Protein AF-A0A9X6FEQ8-F1 (afdb_monomer_lite)

Organism: NCBI:txid475791

pLDDT: mean 82.15, std 8.14, range [51.62, 94.5]

Secondary structure (DSSP, 8-state):
--EEEEEEEE-SS-TTSEEEEEEEE-GGGSPPPPTT-SSSS---PPP-TTHHHHHHHHHHHHHTT-GGGGGGHHHHHHHHTTS-HHHHHHHHHHHHHHHHTT--S-TTHHHHHHHHHHHHHHHHHHHHHHHTT-HHHHTTTS-TT-HHHHHHHHHHHHHHHTTS-HHHHHHHHHHHHHHHHHHHEEEPPHHHHTTSPP-STTHHHHHHHHHHTTB-HHHHHHHHHHHHHHHHHTT--SSSPPHHHHHHHHHHHHTSPB---EEE---TT--HHHHHHHHHHHHHTT----SHHHHHHHHHT-

Foldseek 3Di:
DQWDFDDFDADPVGNVDGDDTDIDGDPVPDDDDDPPDPDSDDDPDPDDPPVVVLVLLQVLCVVLVNNVCNVVSVLVCVQCVPPDSVLSNQLSVVQSVCCVVVVHHDPCVNVSSVVSSLVSLLVLLLVLCVVLPNNVVQQLLPDPVCVVVSVVSSVVLSNVCSPPDPVVSNVLSNVLSVQLLVPQWDFDDLVLLVPDDDQAPCSNVVSVVLVVLQADSSQLVVLVVVLVVVCVVVVPDDRHDDPVSVVVSVVVSNVGDRDRGTDGDDPSNDRPSQLSVLVVVCVVVVHDDDHSVVSVVSSVVD

Structure (mmCIF, N/CA/C/O backbone):
data_AF-A0A9X6FEQ8-F1
#
_entry.id   AF-A0A9X6FEQ8-F1
#
loop_
_atom_site.group_PDB
_atom_site.id
_atom_site.type_symbol
_atom_site.label_atom_id
_atom_site.label_alt_id
_atom_site.label_comp_id
_atom_site.label_asym_id
_atom_site.label_entity_id
_atom_site.label_seq_id
_atom_site.pdbx_PDB_ins_code
_atom_site.Cartn_x
_atom_site.Cartn_y
_atom_site.Cartn_z
_atom_site.occupancy
_atom_site.B_iso_or_equiv
_atom_site.auth_seq_id
_atom_site.auth_comp_id
_atom_site.auth_asym_id
_atom_site.auth_atom_id
_atom_site.pdbx_PDB_model_num
ATOM 1 N N . PRO A 1 1 ? -60.262 9.878 38.498 1.00 72.94 1 PRO A N 1
ATOM 2 C CA . PRO A 1 1 ? -60.044 10.671 37.260 1.00 72.94 1 PRO A CA 1
ATOM 3 C C . PRO A 1 1 ? -58.543 10.932 37.102 1.00 72.94 1 PRO A C 1
ATOM 5 O O . PRO A 1 1 ? -57.898 11.197 38.110 1.00 72.94 1 PRO A O 1
ATOM 8 N N . LEU A 1 2 ? -57.987 10.819 35.890 1.00 75.56 2 LEU A N 1
ATOM 9 C CA . LEU A 1 2 ? -56.532 10.914 35.669 1.00 75.56 2 LEU A CA 1
ATOM 10 C C . LEU A 1 2 ? -55.951 12.270 36.101 1.00 75.56 2 LEU A C 1
ATOM 12 O O . LEU A 1 2 ? -54.832 12.339 36.603 1.00 75.56 2 LEU A O 1
ATOM 16 N N . PHE A 1 3 ? -56.734 13.338 35.945 1.00 81.62 3 PHE A N 1
ATOM 17 C CA . PHE A 1 3 ? -56.326 14.697 36.271 1.00 81.62 3 PHE A CA 1
ATOM 18 C C . PHE A 1 3 ? -57.086 15.251 37.477 1.00 81.62 3 PHE A C 1
ATOM 20 O O . PHE A 1 3 ? -58.303 15.094 37.591 1.00 81.62 3 PHE A O 1
ATOM 27 N N . LYS A 1 4 ? -56.357 15.950 38.347 1.00 83.12 4 LYS A N 1
ATOM 28 C CA . LYS A 1 4 ? -56.870 16.785 39.431 1.00 83.12 4 LYS A CA 1
ATOM 29 C C . LYS A 1 4 ? -56.762 18.248 39.011 1.00 83.12 4 LYS A C 1
ATOM 31 O O . LYS A 1 4 ? -55.723 18.689 38.523 1.00 83.12 4 LYS A O 1
ATOM 36 N N . ILE A 1 5 ? -57.837 19.010 39.196 1.00 83.12 5 ILE A N 1
ATOM 37 C CA . ILE A 1 5 ? -57.823 20.452 38.939 1.00 83.12 5 ILE A CA 1
ATOM 38 C C . ILE A 1 5 ? -57.047 21.135 40.065 1.00 83.12 5 ILE A C 1
ATOM 40 O O . ILE A 1 5 ? -57.467 21.100 41.218 1.00 83.12 5 ILE A O 1
ATOM 44 N N . CYS A 1 6 ? -55.918 21.757 39.727 1.00 78.75 6 CYS A N 1
ATOM 45 C CA . CYS A 1 6 ? -55.070 22.462 40.686 1.00 78.75 6 CYS A CA 1
ATOM 46 C C . CYS A 1 6 ? -55.474 23.923 40.833 1.00 78.75 6 CYS A C 1
ATOM 48 O O . CYS A 1 6 ? -55.518 24.454 41.938 1.00 78.75 6 CYS A O 1
ATOM 50 N N . LYS A 1 7 ? -55.734 24.599 39.710 1.00 85.81 7 LYS A N 1
ATOM 51 C CA . LYS A 1 7 ? -56.043 26.030 39.707 1.00 85.81 7 LYS A CA 1
ATOM 52 C C . LYS A 1 7 ? -56.833 26.405 38.468 1.00 85.81 7 LYS A C 1
ATOM 54 O O . LYS A 1 7 ? -56.495 25.998 37.361 1.00 85.81 7 LYS A O 1
ATOM 59 N N . MET A 1 8 ? -57.838 27.252 38.647 1.00 82.44 8 MET A N 1
ATOM 60 C CA . MET A 1 8 ? -58.510 27.938 37.547 1.00 82.44 8 MET A CA 1
ATOM 61 C C . MET A 1 8 ? -58.117 29.409 37.577 1.00 82.44 8 MET A C 1
ATOM 63 O O . MET A 1 8 ? -58.268 30.080 38.597 1.00 82.44 8 MET A O 1
ATOM 67 N N . GLN A 1 9 ? -57.593 29.916 36.465 1.00 83.56 9 GLN A N 1
ATOM 68 C CA . GLN A 1 9 ? -57.158 31.301 36.327 1.00 83.56 9 GLN A CA 1
ATOM 69 C C . GLN A 1 9 ? -58.089 32.054 35.373 1.00 83.56 9 GLN A C 1
ATOM 71 O O . GLN A 1 9 ? -58.424 31.583 34.281 1.00 83.56 9 GLN A O 1
ATOM 76 N N . LYS A 1 10 ? -58.543 33.229 35.820 1.00 79.81 10 LYS A N 1
ATOM 77 C CA . LYS A 1 10 ? -59.346 34.150 35.011 1.00 79.81 10 LYS A CA 1
ATOM 78 C C . LYS A 1 10 ? -58.470 34.866 33.993 1.00 79.81 10 LYS A C 1
ATOM 80 O O . LYS A 1 10 ? -57.311 35.169 34.274 1.00 79.81 10 LYS A O 1
ATOM 85 N N . GLY A 1 11 ? -59.026 35.102 32.811 1.00 71.69 11 GLY A N 1
ATOM 86 C CA . GLY A 1 11 ? -58.283 35.689 31.702 1.00 71.69 11 GLY A CA 1
ATOM 87 C C . GLY A 1 11 ? -57.939 37.147 31.960 1.00 71.69 11 GLY A C 1
ATOM 88 O O . GLY A 1 11 ? -58.767 37.902 32.464 1.00 71.69 11 GLY A O 1
ATOM 89 N N . VAL A 1 12 ? -56.738 37.558 31.550 1.00 69.44 12 VAL A N 1
ATOM 90 C CA . VAL A 1 12 ? -56.225 38.925 31.757 1.00 69.44 12 VAL A CA 1
ATOM 91 C C . VAL A 1 12 ? -57.124 39.983 31.092 1.00 69.44 12 VAL A C 1
ATOM 93 O O . VAL A 1 12 ? -57.282 41.073 31.626 1.00 69.44 12 VAL A O 1
ATOM 96 N N . LYS A 1 13 ? -57.780 39.649 29.967 1.00 69.56 13 LYS A N 1
ATOM 97 C CA . LYS A 1 13 ? -58.714 40.543 29.246 1.00 69.56 13 LYS A CA 1
ATOM 98 C C . LYS A 1 13 ? -60.186 40.407 29.665 1.00 69.56 13 LYS A C 1
ATOM 100 O O . LYS A 1 13 ? -60.955 41.346 29.500 1.00 69.56 13 LYS A O 1
ATOM 105 N N . HIS A 1 14 ? -60.594 39.259 30.209 1.00 63.47 14 HIS A N 1
ATOM 106 C CA . HIS A 1 14 ? -61.982 38.988 30.598 1.00 63.47 14 HIS A CA 1
ATOM 107 C C . HIS A 1 14 ? -62.043 38.495 32.045 1.00 63.47 14 HIS A C 1
ATOM 109 O O . HIS A 1 14 ? -62.169 37.303 32.321 1.00 63.47 14 HIS A O 1
ATOM 115 N N . THR A 1 15 ? -62.023 39.446 32.978 1.00 67.12 15 THR A N 1
ATOM 116 C CA . THR A 1 15 ? -61.968 39.216 34.434 1.00 67.12 15 THR A CA 1
ATOM 117 C C . THR A 1 15 ? -63.189 38.500 35.021 1.00 67.12 15 THR A C 1
ATOM 119 O O . THR A 1 15 ? -63.178 38.123 36.192 1.00 67.12 15 THR A O 1
ATOM 122 N N . LYS A 1 16 ? -64.249 38.273 34.232 1.00 73.62 16 LYS A N 1
ATOM 123 C CA . LYS A 1 16 ? -65.444 37.526 34.654 1.00 73.62 16 LYS A CA 1
ATOM 124 C C . LYS A 1 16 ? -65.423 36.041 34.265 1.00 73.62 16 LYS A C 1
ATOM 126 O O . LYS A 1 16 ? -66.221 35.291 34.814 1.00 73.62 16 LYS A O 1
ATOM 131 N N . ARG A 1 17 ? -64.526 35.590 33.374 1.00 74.12 17 ARG A N 1
ATOM 132 C CA . ARG A 1 17 ? -64.476 34.190 32.902 1.00 74.12 17 ARG A CA 1
ATOM 133 C C . ARG A 1 17 ? -63.122 33.536 33.186 1.00 74.12 17 ARG A C 1
ATOM 135 O O . ARG A 1 17 ? -62.071 34.148 33.008 1.00 74.12 17 ARG A O 1
ATOM 142 N N . TYR A 1 18 ? -63.160 32.279 33.623 1.00 78.50 18 TYR A N 1
ATOM 143 C CA . TYR A 1 18 ? -61.973 31.429 33.709 1.00 78.50 18 TYR A CA 1
ATOM 144 C C . TYR A 1 18 ? -61.563 31.006 32.304 1.00 78.50 18 TYR A C 1
ATOM 146 O O . TYR A 1 18 ? -62.388 30.499 31.551 1.00 78.50 18 TYR A O 1
ATOM 154 N N . THR A 1 19 ? -60.307 31.248 31.947 1.00 80.62 19 THR A N 1
ATOM 155 C CA . THR A 1 19 ? -59.780 30.958 30.605 1.00 80.62 19 THR A CA 1
ATOM 156 C C . THR A 1 19 ? -58.656 29.936 30.629 1.00 80.62 19 THR A C 1
ATOM 158 O O . THR A 1 19 ? -58.364 29.345 29.598 1.00 80.62 19 THR A O 1
ATOM 161 N N . THR A 1 20 ? -58.024 29.720 31.786 1.00 78.31 20 THR A N 1
ATOM 162 C CA . THR A 1 20 ? -56.880 28.812 31.915 1.00 78.31 20 THR A CA 1
ATOM 163 C C . THR A 1 20 ? -57.118 27.843 33.067 1.00 78.31 20 THR A C 1
ATOM 165 O O . THR A 1 20 ? -57.415 28.260 34.188 1.00 78.31 20 THR A O 1
ATOM 168 N N . LEU A 1 21 ? -56.995 26.548 32.786 1.00 85.69 21 LEU A N 1
ATOM 169 C CA . LEU A 1 21 ? -57.146 25.457 33.745 1.00 85.69 21 LEU A CA 1
ATOM 170 C C . LEU A 1 21 ? -55.788 24.777 33.921 1.00 85.69 21 LEU A C 1
ATOM 172 O O . LEU A 1 21 ? -55.236 24.250 32.960 1.00 85.69 21 LEU A O 1
ATOM 176 N N . TYR A 1 22 ? -55.263 24.776 35.141 1.00 82.06 22 TYR A N 1
ATOM 177 C CA . TYR A 1 22 ? -54.072 24.012 35.496 1.00 82.06 22 TYR A CA 1
ATOM 178 C C . TYR A 1 22 ? -54.506 22.679 36.090 1.00 82.06 22 TYR A C 1
ATOM 180 O O . TYR A 1 22 ? -55.195 22.637 37.114 1.00 82.06 22 TYR A O 1
ATOM 188 N N . LEU A 1 23 ? -54.091 21.601 35.436 1.00 87.06 23 LEU A N 1
ATOM 189 C CA . LEU A 1 23 ? -54.344 20.224 35.834 1.00 87.06 23 LEU A CA 1
ATOM 190 C C . LEU A 1 23 ? -53.033 19.588 36.303 1.00 87.06 23 LEU A C 1
ATOM 192 O O . LEU A 1 23 ? -52.000 19.786 35.666 1.00 87.06 23 LEU A O 1
ATOM 196 N N . SER A 1 24 ? -53.070 18.800 37.376 1.00 82.06 24 SER A N 1
ATOM 197 C CA . SER A 1 24 ? -52.011 17.836 37.699 1.00 82.06 24 SER A CA 1
ATOM 198 C C . SER A 1 24 ? -52.517 16.419 37.493 1.00 82.06 24 SER A C 1
ATOM 200 O O . SER A 1 24 ? -53.721 16.171 37.509 1.00 82.06 24 SER A O 1
ATOM 202 N N . ILE A 1 25 ? -51.602 15.469 37.343 1.00 82.75 25 ILE A N 1
ATOM 203 C CA . ILE A 1 25 ? -51.937 14.047 37.436 1.00 82.75 25 ILE A CA 1
ATOM 204 C C . ILE A 1 25 ? -52.349 13.754 38.889 1.00 82.75 25 ILE A C 1
ATOM 206 O O . ILE A 1 25 ? -51.795 14.342 39.824 1.00 82.75 25 ILE A O 1
ATOM 210 N N . HIS A 1 26 ? -53.380 12.931 39.081 1.00 80.69 26 HIS A N 1
ATOM 211 C CA . HIS A 1 26 ? -53.838 12.539 40.415 1.00 80.69 26 HIS A CA 1
ATOM 212 C C . HIS A 1 26 ? -52.739 11.745 41.141 1.00 80.69 26 HIS A C 1
ATOM 214 O O . HIS A 1 26 ? -52.035 10.960 40.508 1.00 80.69 26 HIS A O 1
ATOM 220 N N . SER A 1 27 ? -52.590 11.952 42.454 1.00 73.75 27 SER A N 1
ATOM 221 C CA . SER A 1 27 ? -51.518 11.356 43.272 1.00 73.75 27 SER A CA 1
ATOM 222 C C . SER A 1 27 ? -51.445 9.839 43.146 1.00 73.75 27 SER A C 1
ATOM 224 O O . SER A 1 27 ? -50.359 9.283 43.094 1.00 73.75 27 SER A O 1
ATOM 226 N N . ASP A 1 28 ? -52.600 9.195 43.009 1.00 75.25 28 ASP A N 1
ATOM 227 C CA . ASP A 1 28 ? -52.732 7.741 42.894 1.00 75.25 28 ASP A CA 1
ATOM 228 C C . ASP A 1 28 ? -52.103 7.169 41.609 1.00 75.25 28 ASP A C 1
ATOM 230 O O . ASP A 1 28 ? -51.867 5.970 41.528 1.00 75.25 28 ASP A O 1
ATOM 234 N N . PHE A 1 29 ? -51.821 8.009 40.604 1.00 72.12 29 PHE A N 1
ATOM 235 C CA . PHE A 1 29 ? -51.109 7.617 39.379 1.00 72.12 29 PHE A CA 1
ATOM 236 C C . PHE A 1 29 ? -49.646 8.079 39.361 1.00 72.12 29 PHE A C 1
ATOM 238 O O . PHE A 1 29 ? -48.955 7.887 38.359 1.00 72.12 29 PHE A O 1
ATOM 245 N N . LEU A 1 30 ? -49.163 8.726 40.425 1.00 70.69 30 LEU A N 1
ATOM 246 C CA . LEU A 1 30 ? -47.750 9.059 40.555 1.00 70.69 30 LEU A CA 1
ATOM 247 C C . LEU A 1 30 ? -47.017 7.830 41.094 1.00 70.69 30 LEU A C 1
ATOM 249 O O . LEU A 1 30 ? -47.284 7.381 42.205 1.00 70.69 30 LEU A O 1
ATOM 253 N N . CYS A 1 31 ? -46.085 7.288 40.311 1.00 68.44 31 CYS A N 1
ATOM 254 C CA . CYS A 1 31 ? -45.207 6.219 40.776 1.00 68.44 31 CYS A CA 1
ATOM 255 C C . CYS A 1 31 ? -44.380 6.729 41.965 1.00 68.44 31 CYS A C 1
ATOM 257 O O . CYS A 1 31 ? -43.651 7.716 41.841 1.00 68.44 31 CYS A O 1
ATOM 259 N N . THR A 1 32 ? -44.499 6.077 43.117 1.00 65.06 32 THR A N 1
ATOM 260 C CA . THR A 1 32 ? -43.633 6.325 44.273 1.00 65.06 32 THR A CA 1
ATOM 261 C C . THR A 1 32 ? -42.228 5.821 43.963 1.00 65.06 32 THR A C 1
ATOM 263 O O . THR A 1 32 ? -42.086 4.716 43.448 1.00 65.06 32 THR A O 1
ATOM 266 N N . LYS A 1 33 ? -41.194 6.615 44.269 1.00 61.28 33 LYS A N 1
ATOM 267 C CA . LYS A 1 33 ? -39.803 6.147 44.178 1.00 61.28 33 LYS A CA 1
ATOM 268 C C . LYS A 1 33 ? -39.590 5.010 45.173 1.00 61.28 33 LYS A C 1
ATOM 270 O O . LYS A 1 33 ? -39.963 5.162 46.337 1.00 61.28 33 LYS A O 1
ATOM 275 N N . GLU A 1 34 ? -38.976 3.917 44.740 1.00 62.38 34 GLU A N 1
ATOM 276 C CA . GLU A 1 34 ? -38.475 2.913 45.672 1.00 62.38 34 GLU A CA 1
ATOM 277 C C . GLU A 1 34 ? -37.296 3.507 46.464 1.00 62.38 34 GLU A C 1
ATOM 279 O O . GLU A 1 34 ? -36.503 4.303 45.948 1.00 62.38 34 GLU A O 1
ATOM 284 N N . SER A 1 35 ? -37.226 3.203 47.762 1.00 56.22 35 SER A N 1
ATOM 285 C CA . SER A 1 35 ? -36.228 3.774 48.672 1.00 56.22 35 SER A CA 1
ATOM 286 C C . SER A 1 35 ? -34.809 3.432 48.210 1.00 56.22 35 SER A C 1
ATOM 288 O O . SER A 1 35 ? -34.357 2.306 48.386 1.00 56.22 35 SER A O 1
ATOM 290 N N . GLY A 1 36 ? -34.102 4.418 47.649 1.00 66.12 36 GLY A N 1
ATOM 291 C CA . GLY A 1 36 ? -32.730 4.277 47.146 1.00 66.12 36 GLY A CA 1
ATOM 292 C C . GLY A 1 36 ? -32.540 4.679 45.681 1.00 66.12 36 GLY A C 1
ATOM 293 O O . GLY A 1 36 ? -31.402 4.862 45.259 1.00 66.12 36 GLY A O 1
ATOM 294 N N . GLU A 1 37 ? -33.617 4.880 44.915 1.00 59.56 37 GLU A N 1
ATOM 295 C CA . GLU A 1 37 ? -33.519 5.254 43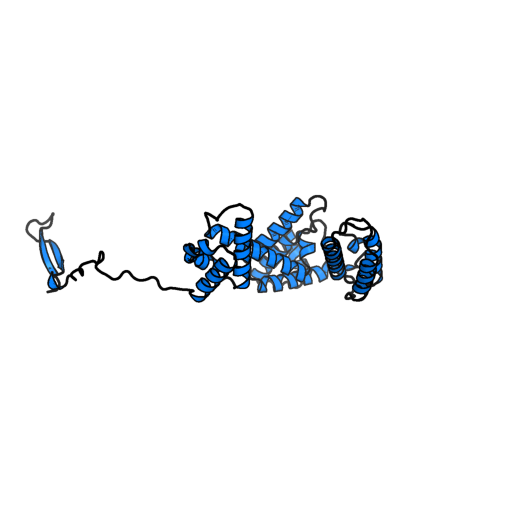.499 1.00 59.56 37 GLU A CA 1
ATOM 296 C C . GLU A 1 37 ? -33.543 6.777 43.279 1.00 59.56 37 GLU A C 1
ATOM 298 O O . GLU A 1 37 ? -34.484 7.490 43.647 1.00 59.56 37 GLU A O 1
ATOM 303 N N . GLU A 1 38 ? -32.507 7.310 42.622 1.00 64.06 38 GLU A N 1
ATOM 304 C CA . GLU A 1 38 ? -32.434 8.735 42.272 1.00 64.06 38 GLU A CA 1
ATOM 305 C C . GLU A 1 38 ? -33.454 9.124 41.181 1.00 64.06 38 GLU A C 1
ATOM 307 O O . GLU A 1 38 ? -33.974 10.249 41.185 1.00 64.06 38 GLU A O 1
ATOM 312 N N . GLN A 1 39 ? -33.810 8.198 40.280 1.00 61.88 39 GLN A N 1
ATOM 313 C CA . GLN A 1 39 ? -34.649 8.440 39.098 1.00 61.88 39 GLN A CA 1
ATOM 314 C C . GLN A 1 39 ? -35.937 7.601 39.128 1.00 61.88 39 GLN A C 1
ATOM 316 O O . GLN A 1 39 ? -35.933 6.471 39.578 1.00 61.88 39 GLN A O 1
ATOM 321 N N . TYR A 1 40 ? -37.047 8.154 38.619 1.00 64.06 40 TYR A N 1
ATOM 322 C CA . TYR A 1 40 ? -38.367 7.487 38.570 1.00 64.06 40 TYR A CA 1
ATOM 323 C C . TYR A 1 40 ? -38.493 6.394 37.494 1.00 64.06 40 TYR A C 1
ATOM 325 O O . TYR A 1 40 ? -39.560 5.804 37.334 1.00 64.06 40 TYR A O 1
ATOM 333 N N . ARG A 1 41 ? -37.473 6.221 36.653 1.00 63.38 41 ARG A N 1
ATOM 334 C CA . ARG A 1 41 ? -37.478 5.281 35.533 1.00 63.38 41 ARG A CA 1
ATOM 335 C C . ARG A 1 41 ? -36.121 4.623 35.442 1.00 63.38 41 ARG A C 1
ATOM 337 O O . ARG A 1 41 ? -35.114 5.311 35.613 1.00 63.38 41 ARG A O 1
ATOM 344 N N . ASP A 1 42 ? -36.126 3.366 35.025 1.00 65.31 42 ASP A N 1
ATOM 345 C CA . ASP A 1 42 ? -34.915 2.686 34.598 1.00 65.31 42 ASP A CA 1
ATOM 346 C C . ASP A 1 42 ? -34.242 3.492 33.478 1.00 65.31 42 ASP A C 1
ATOM 348 O O . ASP A 1 42 ? -34.860 3.741 32.429 1.00 65.31 42 ASP A O 1
ATOM 352 N N . PRO A 1 43 ? -32.986 3.936 33.658 1.00 68.62 43 PRO A N 1
ATOM 353 C CA . PRO A 1 43 ? -32.243 4.541 32.571 1.00 68.62 43 PRO A CA 1
ATOM 354 C C . PRO A 1 43 ? -32.095 3.509 31.451 1.00 68.62 43 PRO A C 1
ATOM 356 O O . PRO A 1 43 ? -31.676 2.373 31.677 1.00 68.62 43 PRO A O 1
ATOM 359 N N . PHE A 1 44 ? -32.424 3.900 30.218 1.00 64.38 44 PHE A N 1
ATOM 360 C CA . PHE A 1 44 ? -32.232 3.031 29.060 1.00 64.38 44 PHE A CA 1
ATOM 361 C C . PHE A 1 44 ? -30.767 2.597 28.974 1.00 64.38 44 PHE A C 1
ATOM 363 O O . PHE A 1 44 ? -29.885 3.406 28.679 1.00 64.38 44 PHE A O 1
ATOM 370 N N . THR A 1 45 ? -30.502 1.308 29.182 1.00 66.69 45 THR A N 1
ATOM 371 C CA . THR A 1 45 ? -29.160 0.763 28.990 1.00 66.69 45 THR A CA 1
ATOM 372 C C . THR A 1 45 ? -28.816 0.819 27.498 1.00 66.69 45 THR A C 1
ATOM 374 O O . THR A 1 45 ? -29.554 0.245 26.686 1.00 66.69 45 THR A O 1
ATOM 377 N N . PRO A 1 46 ? -27.723 1.486 27.086 1.00 63.78 46 PRO A N 1
ATOM 378 C CA . PRO A 1 46 ? -27.335 1.528 25.685 1.00 63.78 46 PRO A CA 1
ATOM 379 C C . PRO A 1 46 ? -27.044 0.109 25.182 1.00 63.78 46 PRO A C 1
ATOM 381 O O . PRO A 1 46 ? -26.311 -0.659 25.805 1.00 63.78 46 PRO A O 1
ATOM 384 N N . ARG A 1 47 ? -27.618 -0.256 24.031 1.00 71.25 47 ARG A N 1
ATOM 385 C CA . ARG A 1 47 ? -27.427 -1.587 23.441 1.00 71.25 47 ARG A CA 1
ATOM 386 C C . ARG A 1 47 ? -25.952 -1.798 23.093 1.00 71.25 47 ARG A C 1
ATOM 388 O O . ARG A 1 47 ? -25.388 -1.045 22.301 1.00 71.25 47 ARG A O 1
ATOM 395 N N . ALA A 1 48 ? -25.352 -2.868 23.614 1.00 72.94 48 ALA A N 1
ATOM 396 C CA . ALA A 1 48 ? -23.975 -3.252 23.310 1.00 72.94 48 ALA A CA 1
ATOM 397 C C . ALA A 1 48 ? -23.825 -3.724 21.847 1.00 72.94 48 ALA A C 1
ATOM 399 O O . ALA A 1 48 ? -23.885 -4.912 21.525 1.00 72.94 48 ALA A O 1
ATOM 400 N N . THR A 1 49 ? -23.652 -2.783 20.921 1.00 77.94 49 THR A N 1
ATOM 401 C CA . THR A 1 49 ? -23.339 -3.066 19.512 1.00 77.94 49 THR A CA 1
ATOM 402 C C . THR A 1 49 ? -21.859 -3.412 19.309 1.00 77.94 49 THR A C 1
ATOM 404 O O . THR A 1 49 ? -20.988 -2.849 19.960 1.00 77.94 49 THR A O 1
ATOM 407 N N . TYR A 1 50 ? -21.564 -4.309 18.356 1.00 85.00 50 TYR A N 1
ATOM 408 C CA . TYR A 1 50 ? -20.204 -4.738 17.968 1.00 85.00 50 TYR A CA 1
ATOM 409 C C . TYR A 1 50 ? -19.390 -5.512 19.028 1.00 85.00 50 TYR A C 1
ATOM 411 O O . TYR A 1 50 ? -18.163 -5.543 18.948 1.00 85.00 50 TYR A O 1
ATOM 419 N N . ALA A 1 51 ? -20.041 -6.229 19.952 1.00 87.75 51 ALA A N 1
ATOM 420 C CA . ALA A 1 51 ? -19.380 -6.970 21.038 1.00 87.75 51 ALA A CA 1
ATOM 421 C C . ALA A 1 51 ? -18.228 -7.897 20.587 1.00 87.75 51 ALA A C 1
ATOM 423 O O . ALA A 1 51 ? -17.169 -7.912 21.207 1.00 87.75 51 ALA A O 1
ATOM 424 N N . ARG A 1 52 ? -18.384 -8.631 19.473 1.00 89.88 52 ARG A N 1
ATOM 425 C CA . ARG A 1 52 ? -17.309 -9.503 18.946 1.00 89.88 52 ARG A CA 1
ATOM 426 C C . ARG A 1 52 ? -16.067 -8.712 18.532 1.00 89.88 52 ARG A C 1
ATOM 428 O O . ARG A 1 52 ? -14.951 -9.153 18.773 1.00 89.88 52 ARG A O 1
ATOM 435 N N . LYS A 1 53 ? -16.264 -7.544 17.911 1.00 90.94 53 LYS A N 1
ATOM 436 C CA . LYS A 1 53 ? -15.160 -6.662 17.518 1.00 90.94 53 LYS A CA 1
ATOM 437 C C . LYS A 1 53 ? -14.508 -6.005 18.725 1.00 90.94 53 LYS A C 1
ATOM 439 O O . LYS A 1 53 ? -13.292 -5.895 18.730 1.00 90.94 53 LYS A O 1
ATOM 444 N N . ALA A 1 54 ? -15.293 -5.602 19.721 1.00 91.69 54 ALA A N 1
ATOM 445 C CA . ALA A 1 54 ? -14.763 -5.036 20.958 1.00 91.69 54 ALA A CA 1
ATOM 446 C C . ALA A 1 54 ? -13.853 -6.046 21.666 1.00 91.69 54 ALA A C 1
ATOM 448 O O . ALA A 1 54 ? -12.694 -5.732 21.897 1.00 91.69 54 ALA A O 1
ATOM 449 N N . LYS A 1 55 ? -14.320 -7.291 21.848 1.00 93.44 55 LYS A N 1
ATOM 450 C CA . LYS A 1 55 ? -13.508 -8.381 22.413 1.00 93.44 55 LYS A CA 1
ATOM 451 C C . LYS A 1 55 ? -12.219 -8.632 21.628 1.00 93.44 55 LYS A C 1
ATOM 453 O O . LYS A 1 55 ? -11.169 -8.829 22.219 1.00 93.44 55 LYS A O 1
ATOM 458 N N . PHE A 1 56 ? -12.290 -8.607 20.296 1.00 94.06 56 PHE A N 1
ATOM 459 C CA . PHE A 1 56 ? -11.107 -8.776 19.449 1.00 94.06 56 PHE A CA 1
ATOM 460 C C . PHE A 1 56 ? -10.102 -7.620 19.579 1.00 94.06 56 PHE A C 1
ATOM 462 O O . PHE A 1 56 ? -8.897 -7.841 19.571 1.00 94.06 56 PHE A O 1
ATOM 469 N N . ILE A 1 57 ? -10.580 -6.377 19.665 1.00 93.25 57 ILE A N 1
ATOM 470 C CA . ILE A 1 57 ? -9.709 -5.211 19.869 1.00 93.25 57 ILE A CA 1
ATOM 471 C C . ILE A 1 57 ? -9.095 -5.261 21.268 1.00 93.25 57 ILE A C 1
ATOM 473 O O . ILE A 1 57 ? -7.904 -5.021 21.413 1.00 93.25 57 ILE A O 1
ATOM 477 N N . GLU A 1 58 ? -9.890 -5.605 22.277 1.00 94.12 58 GLU A N 1
ATOM 478 C CA . GLU A 1 58 ? -9.456 -5.744 23.664 1.00 94.12 58 GLU A CA 1
ATOM 479 C C . GLU A 1 58 ? -8.362 -6.803 23.815 1.00 94.12 58 GLU A C 1
ATOM 481 O O . GLU A 1 58 ? -7.309 -6.502 24.373 1.00 94.12 58 GLU A O 1
ATOM 486 N N . SER A 1 59 ? -8.555 -7.994 23.234 1.00 94.50 59 SER A N 1
ATOM 487 C CA . SER A 1 59 ? -7.544 -9.054 23.270 1.00 94.50 59 SER A CA 1
ATOM 488 C C . SER A 1 59 ? -6.240 -8.606 22.611 1.00 94.50 59 SER A C 1
ATOM 490 O O . SER A 1 59 ? -5.168 -8.815 23.164 1.00 94.50 59 SER A O 1
ATOM 492 N N . LEU A 1 60 ? -6.313 -7.903 21.475 1.00 93.50 60 LEU A N 1
ATOM 493 C CA . LEU A 1 60 ? -5.127 -7.364 20.806 1.00 93.50 60 LEU A CA 1
ATOM 494 C C . LEU A 1 60 ? -4.417 -6.273 21.618 1.00 93.50 60 LEU A C 1
ATOM 496 O O . LEU A 1 60 ? -3.193 -6.191 21.581 1.00 93.50 60 LEU A O 1
ATOM 500 N N . LEU A 1 61 ? -5.156 -5.412 22.321 1.00 93.31 61 LEU A N 1
ATOM 501 C CA . LEU A 1 61 ? -4.557 -4.395 23.191 1.00 93.31 61 LEU A CA 1
ATOM 502 C C . LEU A 1 61 ? -3.834 -5.041 24.380 1.00 93.31 61 LEU A C 1
ATOM 504 O O . LEU A 1 61 ? -2.748 -4.591 24.747 1.00 93.31 61 LEU A O 1
ATOM 508 N N . GLN A 1 62 ? -4.410 -6.106 24.944 1.00 93.06 62 GLN A N 1
ATOM 509 C CA . GLN A 1 62 ? -3.794 -6.895 26.011 1.00 93.06 62 GLN A CA 1
ATOM 510 C C . GLN A 1 62 ? -2.540 -7.630 25.518 1.00 93.06 62 GLN A C 1
ATOM 512 O O . GLN A 1 62 ? -1.487 -7.488 26.129 1.00 93.06 62 GLN A O 1
ATOM 517 N N . GLU A 1 63 ? -2.614 -8.325 24.377 1.00 93.88 63 GLU A N 1
ATOM 518 C CA . GLU A 1 63 ? -1.473 -9.017 23.751 1.00 93.88 63 GLU A CA 1
ATOM 519 C C . GLU A 1 63 ? -0.279 -8.080 23.499 1.00 93.88 63 GLU A C 1
ATOM 521 O O . GLU A 1 63 ? 0.875 -8.480 23.627 1.00 93.88 63 GLU A O 1
ATOM 526 N N . MET A 1 64 ? -0.547 -6.818 23.152 1.00 89.56 64 MET A N 1
ATOM 527 C CA . MET A 1 64 ? 0.477 -5.811 22.850 1.00 89.56 64 MET A CA 1
ATOM 528 C C . MET A 1 64 ? 0.904 -4.991 24.084 1.00 89.56 64 MET A C 1
ATOM 530 O O . MET A 1 64 ? 1.579 -3.969 23.937 1.00 89.56 64 MET A O 1
ATOM 534 N N . ASN A 1 65 ? 0.518 -5.403 25.299 1.00 88.25 65 ASN A N 1
ATOM 535 C CA . ASN A 1 65 ? 0.835 -4.727 26.565 1.00 88.25 65 ASN A CA 1
ATOM 536 C C . ASN A 1 65 ? 0.426 -3.237 26.599 1.00 88.25 65 ASN A C 1
ATOM 538 O O . ASN A 1 65 ? 1.145 -2.404 27.144 1.00 88.25 65 ASN A O 1
ATOM 542 N N . ILE A 1 66 ? -0.708 -2.890 25.980 1.00 88.62 66 ILE A N 1
ATOM 543 C CA . ILE A 1 66 ? -1.312 -1.541 25.978 1.00 88.62 66 ILE A CA 1
ATOM 544 C C . ILE A 1 66 ? -2.793 -1.606 26.386 1.00 88.62 66 ILE A C 1
ATOM 546 O O . ILE A 1 66 ? -3.646 -0.879 25.869 1.00 88.62 66 ILE A O 1
ATOM 550 N N . GLY A 1 67 ? -3.100 -2.509 27.322 1.00 86.19 67 GLY A N 1
ATOM 551 C CA . GLY A 1 67 ? -4.457 -2.797 27.787 1.00 86.19 67 GLY A CA 1
ATOM 552 C C . GLY A 1 67 ? -5.172 -1.606 28.429 1.00 86.19 67 GLY A C 1
ATOM 553 O O . GLY A 1 67 ? -6.398 -1.560 28.391 1.00 86.19 67 GLY A O 1
ATOM 554 N N . GLU A 1 68 ? -4.445 -0.607 28.933 1.00 86.50 68 GLU A N 1
ATOM 555 C CA . GLU A 1 68 ? -5.009 0.624 29.515 1.00 86.50 68 GLU A CA 1
ATOM 556 C C . GLU A 1 68 ? -5.951 1.362 28.545 1.00 86.50 68 GLU A C 1
ATOM 558 O O . GLU A 1 68 ? -6.958 1.941 28.950 1.00 86.50 68 GLU A O 1
ATOM 563 N N . LEU A 1 69 ? -5.693 1.268 27.234 1.00 87.12 69 LEU A N 1
ATOM 564 C CA . LEU A 1 69 ? -6.515 1.894 26.193 1.00 87.12 69 LEU A CA 1
ATOM 565 C C . LEU A 1 69 ? -7.902 1.248 26.022 1.00 87.12 69 LEU A C 1
ATOM 567 O O . LEU A 1 69 ? -8.760 1.812 25.337 1.00 87.12 69 LEU A O 1
ATOM 571 N N . SER A 1 70 ? -8.147 0.091 26.645 1.00 87.62 70 SER A N 1
ATOM 572 C CA . SER A 1 70 ? -9.464 -0.561 26.664 1.00 87.62 70 SER A CA 1
ATOM 573 C C . SER A 1 70 ? -10.542 0.301 27.330 1.00 87.62 70 SER A C 1
ATOM 575 O O . SER A 1 70 ? -11.704 0.214 26.930 1.00 87.62 70 SER A O 1
ATOM 577 N N . ALA A 1 71 ? -10.168 1.209 28.242 1.00 87.12 71 ALA A N 1
ATOM 578 C CA . ALA A 1 71 ? -11.090 2.173 28.848 1.00 87.12 71 ALA A CA 1
ATOM 579 C C . ALA A 1 71 ? -11.828 3.027 27.796 1.00 87.12 71 ALA A C 1
ATOM 581 O O . ALA A 1 71 ? -12.982 3.409 27.976 1.00 87.12 71 ALA A O 1
ATOM 582 N N . ASP A 1 72 ? -11.187 3.265 26.648 1.00 88.94 72 ASP A N 1
ATOM 583 C CA . ASP A 1 72 ? -11.703 4.064 25.540 1.00 88.94 72 ASP A CA 1
ATOM 584 C C . ASP A 1 72 ? -12.293 3.213 24.390 1.00 88.94 72 ASP A C 1
ATOM 586 O O . ASP A 1 72 ? -12.400 3.681 23.251 1.00 88.94 72 ASP A O 1
ATOM 590 N N . MET A 1 73 ? -12.725 1.970 24.651 1.00 90.69 73 MET A N 1
ATOM 591 C CA . MET A 1 73 ? -13.197 1.013 23.629 1.00 90.69 73 MET A CA 1
ATOM 592 C C . MET A 1 73 ? -14.261 1.583 22.675 1.00 90.69 73 MET A C 1
ATOM 594 O O . MET A 1 73 ? -14.249 1.309 21.472 1.00 90.69 73 MET A O 1
ATOM 598 N N . ASN A 1 74 ? -15.153 2.442 23.171 1.00 88.88 74 ASN A N 1
ATOM 599 C CA . ASN A 1 74 ? -16.168 3.107 22.347 1.00 88.88 74 ASN A CA 1
ATOM 600 C C . ASN A 1 74 ? -15.547 3.934 21.207 1.00 88.88 74 ASN A C 1
ATOM 602 O O . ASN A 1 74 ? -16.048 3.925 20.079 1.00 88.88 74 ASN A O 1
ATOM 606 N N . LYS A 1 75 ? -14.419 4.605 21.470 1.00 90.62 75 LYS A N 1
ATOM 607 C CA . LYS A 1 75 ? -13.679 5.395 20.476 1.00 90.62 75 LYS A CA 1
ATOM 608 C C . LYS A 1 75 ? -13.006 4.488 19.441 1.00 90.62 75 LYS A C 1
ATOM 610 O O . LYS A 1 75 ? -13.021 4.813 18.252 1.00 90.62 75 LYS A O 1
ATOM 615 N N . PHE A 1 76 ? -12.497 3.325 19.856 1.00 91.69 76 PHE A N 1
ATOM 616 C CA . PHE A 1 76 ? -11.979 2.307 18.935 1.00 91.69 76 PHE A CA 1
ATOM 617 C C . PHE A 1 76 ? -13.071 1.771 18.013 1.00 91.69 76 PHE A C 1
ATOM 619 O O . PHE A 1 76 ? -12.888 1.746 16.796 1.00 91.69 76 PHE A O 1
ATOM 626 N N . ILE A 1 77 ? -14.228 1.396 18.564 1.00 91.88 77 ILE A N 1
ATOM 627 C CA . ILE A 1 77 ? -15.356 0.891 17.775 1.00 91.88 77 ILE A CA 1
ATOM 628 C C . ILE A 1 77 ? -15.874 1.958 16.814 1.00 91.88 77 ILE A C 1
ATOM 630 O O . ILE A 1 77 ? -16.120 1.645 15.651 1.00 91.88 77 ILE A O 1
ATOM 634 N N . HIS A 1 78 ? -15.962 3.221 17.235 1.00 90.56 78 HIS A N 1
ATOM 635 C CA . HIS A 1 78 ? -16.374 4.314 16.356 1.00 90.56 78 HIS A CA 1
ATOM 636 C C . HIS A 1 78 ? -15.530 4.391 15.069 1.00 90.56 78 HIS A C 1
ATOM 638 O O . HIS A 1 78 ? -16.089 4.554 13.982 1.00 90.56 78 HIS A O 1
ATOM 644 N N . VAL A 1 79 ? -14.206 4.222 15.178 1.00 90.00 79 VAL A N 1
ATOM 645 C CA . VAL A 1 79 ? -13.272 4.319 14.041 1.00 90.00 79 VAL A CA 1
ATOM 646 C C . VAL A 1 79 ? -13.126 2.993 13.283 1.00 90.00 79 VAL A C 1
ATOM 648 O O . VAL A 1 79 ? -13.075 2.984 12.055 1.00 90.00 79 VAL A O 1
ATOM 651 N N . LEU A 1 80 ? -13.076 1.861 13.987 1.00 90.69 80 LEU A N 1
ATOM 652 C CA . LEU A 1 80 ? -12.681 0.558 13.435 1.00 90.69 80 LEU A CA 1
ATOM 653 C C . LEU A 1 80 ? -13.865 -0.394 13.171 1.00 90.69 80 LEU A C 1
ATOM 655 O O . LEU A 1 80 ? -13.682 -1.531 12.720 1.00 90.69 80 LEU A O 1
ATOM 659 N N . LYS A 1 81 ? -15.115 0.035 13.393 1.00 90.12 81 LYS A N 1
ATOM 660 C CA . LYS A 1 81 ? -16.307 -0.814 13.175 1.00 90.12 81 LYS A CA 1
ATOM 661 C C . LYS A 1 81 ? -16.440 -1.376 11.758 1.00 90.12 81 LYS A C 1
ATOM 663 O O . LYS A 1 81 ? -16.961 -2.478 11.613 1.00 90.12 81 LYS A O 1
ATOM 668 N N . HIS A 1 82 ? -15.901 -0.716 10.733 1.00 86.50 82 HIS A N 1
ATOM 669 C CA . HIS A 1 82 ? -15.966 -1.188 9.339 1.00 86.50 82 HIS A CA 1
ATOM 670 C C . HIS A 1 82 ? -14.627 -1.693 8.785 1.00 86.50 82 HIS A C 1
ATOM 672 O O . HIS A 1 82 ? -14.570 -2.152 7.651 1.00 86.50 82 HIS A O 1
ATOM 678 N N . THR A 1 83 ? -13.553 -1.661 9.575 1.00 85.94 83 THR A N 1
ATOM 679 C CA . THR A 1 83 ? -12.230 -2.121 9.132 1.00 85.94 83 THR A CA 1
ATOM 680 C C . THR A 1 83 ? -12.076 -3.630 9.312 1.00 85.94 83 THR A C 1
ATOM 682 O O . THR A 1 83 ? -12.727 -4.248 10.162 1.00 85.94 83 THR A O 1
ATOM 685 N N . CYS A 1 84 ? -11.235 -4.263 8.497 1.00 86.88 84 CYS A N 1
ATOM 686 C CA . CYS A 1 84 ? -10.991 -5.699 8.621 1.00 86.88 84 CYS A CA 1
ATOM 687 C C . CYS A 1 84 ? -10.028 -6.002 9.784 1.00 86.88 84 CYS A C 1
ATOM 689 O O . CYS A 1 84 ? -9.213 -5.164 10.172 1.00 86.88 84 CYS A O 1
ATOM 691 N N . HIS A 1 85 ? -10.063 -7.226 10.321 1.00 90.00 85 HIS A N 1
ATOM 692 C CA . HIS A 1 85 ? -9.209 -7.624 11.452 1.00 90.00 85 HIS A CA 1
ATOM 693 C C . HIS A 1 85 ? -7.709 -7.432 11.178 1.00 90.00 85 HIS A C 1
ATOM 695 O O . HIS A 1 85 ? -6.958 -7.049 12.072 1.00 90.00 85 HIS A O 1
ATOM 701 N N . ARG A 1 86 ? -7.264 -7.638 9.931 1.00 86.69 86 ARG A N 1
ATOM 702 C CA . ARG A 1 86 ? -5.869 -7.402 9.530 1.00 86.69 86 ARG A CA 1
ATOM 703 C C . ARG A 1 86 ? -5.470 -5.929 9.670 1.00 86.69 86 ARG A C 1
ATOM 705 O O . ARG A 1 86 ? -4.388 -5.650 10.177 1.00 86.69 86 ARG A O 1
ATOM 712 N N . GLN A 1 87 ? -6.331 -5.002 9.247 1.00 87.00 87 GLN A N 1
ATOM 713 C CA . GLN A 1 87 ? -6.092 -3.563 9.397 1.00 87.00 87 GLN A CA 1
ATOM 714 C C . GLN A 1 87 ? -6.089 -3.157 10.871 1.00 87.00 87 GLN A C 1
ATOM 716 O O . GLN A 1 87 ? -5.194 -2.434 11.291 1.00 87.00 87 GLN A O 1
ATOM 721 N N . ILE A 1 88 ? -7.025 -3.687 11.667 1.00 90.81 88 ILE A N 1
ATOM 722 C CA . ILE A 1 88 ? -7.082 -3.448 13.118 1.00 90.81 88 ILE A CA 1
ATOM 723 C C . ILE A 1 88 ? -5.758 -3.839 13.787 1.00 90.81 88 ILE A C 1
ATOM 725 O O . ILE A 1 88 ? -5.178 -3.021 14.494 1.00 90.81 88 ILE A O 1
ATOM 729 N N . ARG A 1 89 ? -5.222 -5.035 13.496 1.00 92.62 89 ARG A N 1
ATOM 730 C CA . ARG A 1 89 ? -3.904 -5.460 14.006 1.00 92.62 89 ARG A CA 1
ATOM 731 C C . ARG A 1 89 ? -2.789 -4.490 13.623 1.00 92.62 89 ARG A C 1
ATOM 733 O O . ARG A 1 89 ? -1.951 -4.166 14.453 1.00 92.62 89 ARG A O 1
ATOM 740 N N . SER A 1 90 ? -2.777 -4.025 12.375 1.00 89.38 90 SER A N 1
ATOM 741 C CA . SER A 1 90 ? -1.759 -3.082 11.904 1.00 89.38 90 SER A CA 1
ATOM 742 C C . SER A 1 90 ? -1.846 -1.727 12.611 1.00 89.38 90 SER A C 1
ATOM 744 O O . SER A 1 90 ? -0.814 -1.151 12.936 1.00 89.38 90 SER A O 1
ATOM 746 N N . VAL A 1 91 ? -3.059 -1.232 12.870 1.00 90.94 91 VAL A N 1
ATOM 747 C CA . VAL A 1 91 ? -3.282 0.022 13.604 1.00 90.94 91 VAL A CA 1
ATOM 748 C C . VAL A 1 91 ? -2.843 -0.115 15.061 1.00 90.94 91 VAL A C 1
ATOM 750 O O . VAL A 1 91 ? -2.155 0.764 15.565 1.00 90.94 91 VAL A O 1
ATOM 753 N N . ILE A 1 92 ? -3.186 -1.221 15.725 1.00 92.12 92 ILE A N 1
ATOM 754 C CA . ILE A 1 92 ? -2.801 -1.462 17.123 1.00 92.12 92 ILE A CA 1
ATOM 755 C C . ILE A 1 92 ? -1.278 -1.597 17.265 1.00 92.12 92 ILE A C 1
ATOM 757 O O . ILE A 1 92 ? -0.707 -1.028 18.189 1.00 92.12 92 ILE A O 1
ATOM 761 N N . ARG A 1 93 ? -0.595 -2.257 16.320 1.00 90.94 93 ARG A N 1
ATOM 762 C CA . ARG A 1 93 ? 0.879 -2.267 16.283 1.00 90.94 93 ARG A CA 1
ATOM 763 C C . ARG A 1 93 ? 1.460 -0.867 16.119 1.00 90.94 93 ARG A C 1
ATOM 765 O O . ARG A 1 93 ? 2.354 -0.504 16.864 1.00 90.94 93 ARG A O 1
ATOM 772 N N . GLY A 1 94 ? 0.888 -0.050 15.234 1.00 87.94 94 GLY A N 1
ATOM 773 C CA . GLY A 1 94 ? 1.304 1.347 15.091 1.00 87.94 94 GLY A CA 1
ATOM 774 C C . GLY A 1 94 ? 1.103 2.177 16.366 1.00 87.94 94 GLY A C 1
ATOM 775 O O . GLY A 1 94 ? 1.937 3.022 16.673 1.00 87.94 94 GLY A O 1
ATOM 776 N N . LEU A 1 95 ? 0.039 1.923 17.141 1.00 89.94 95 LEU A N 1
ATOM 777 C CA . LEU A 1 95 ? -0.131 2.536 18.466 1.00 89.94 95 LEU A CA 1
ATOM 778 C C . LEU A 1 95 ? 0.964 2.086 19.430 1.00 89.94 95 LEU A C 1
ATOM 780 O O . LEU A 1 95 ? 1.507 2.920 20.147 1.00 89.94 95 LEU A O 1
ATOM 784 N N . ARG A 1 96 ? 1.292 0.789 19.438 1.00 89.75 96 ARG A N 1
ATOM 785 C CA . ARG A 1 96 ? 2.368 0.259 20.275 1.00 89.75 96 ARG A CA 1
ATOM 786 C C . ARG A 1 96 ? 3.703 0.919 19.939 1.00 89.75 96 ARG A C 1
ATOM 788 O O . ARG A 1 96 ? 4.362 1.422 20.842 1.00 89.75 96 ARG A O 1
ATOM 795 N N . ASP A 1 97 ? 4.034 1.009 18.654 1.00 88.19 97 ASP A N 1
ATOM 796 C CA . ASP A 1 97 ? 5.268 1.642 18.187 1.00 88.19 97 ASP A CA 1
ATOM 797 C C . ASP A 1 97 ? 5.363 3.113 18.627 1.00 88.19 97 ASP A C 1
ATOM 799 O O . ASP A 1 97 ? 6.447 3.590 18.954 1.00 88.19 97 ASP A O 1
ATOM 803 N N . MET A 1 98 ? 4.245 3.851 18.653 1.00 85.69 98 MET A N 1
ATOM 804 C CA . MET A 1 98 ? 4.216 5.232 19.159 1.00 85.69 98 MET A CA 1
ATOM 805 C C . MET A 1 98 ? 4.504 5.301 20.665 1.00 85.69 98 MET A C 1
ATOM 807 O O . MET A 1 98 ? 5.279 6.152 21.106 1.00 85.69 98 MET A O 1
ATOM 811 N N . VAL A 1 99 ? 3.914 4.394 21.448 1.00 84.88 99 VAL A N 1
ATOM 812 C CA . VAL A 1 99 ? 4.138 4.311 22.900 1.00 84.88 99 VAL A CA 1
ATOM 813 C C . VAL A 1 99 ? 5.599 3.949 23.198 1.00 84.88 99 VAL A C 1
ATOM 815 O O . VAL A 1 99 ? 6.234 4.606 24.023 1.00 84.88 99 VAL A O 1
ATOM 818 N N . ASP A 1 100 ? 6.165 2.985 22.468 1.00 83.00 100 ASP A N 1
ATOM 819 C CA . ASP A 1 100 ? 7.558 2.545 22.626 1.00 83.00 100 ASP A CA 1
ATOM 820 C C . ASP A 1 100 ? 8.573 3.644 22.250 1.00 83.00 100 ASP A C 1
ATOM 822 O O . ASP A 1 100 ? 9.644 3.743 22.851 1.00 83.00 100 ASP A O 1
ATOM 826 N N . ARG A 1 101 ? 8.226 4.538 21.313 1.00 80.12 101 ARG A N 1
ATOM 827 C CA . ARG A 1 101 ? 9.055 5.697 20.915 1.00 80.12 101 ARG A CA 1
ATOM 828 C C . ARG A 1 101 ? 9.081 6.842 21.937 1.00 80.12 101 ARG A C 1
ATOM 830 O O . ARG A 1 101 ? 9.673 7.879 21.650 1.00 80.12 101 ARG A O 1
ATOM 837 N N . LYS A 1 102 ? 8.491 6.665 23.127 1.00 65.62 102 LYS A N 1
ATOM 838 C CA . LYS A 1 102 ? 8.361 7.680 24.194 1.00 65.62 102 LYS A CA 1
ATOM 839 C C . LYS A 1 102 ? 7.484 8.887 23.827 1.00 65.62 102 LYS A C 1
ATOM 841 O O . LYS A 1 102 ? 7.546 9.904 24.510 1.00 65.62 102 LYS A O 1
ATOM 846 N N . GLU A 1 103 ? 6.622 8.784 22.809 1.00 67.00 103 GLU A N 1
ATOM 847 C CA . GLU A 1 103 ? 5.622 9.830 22.507 1.00 67.00 103 GLU A CA 1
ATOM 848 C C . GLU A 1 103 ? 4.477 9.863 23.545 1.00 67.00 103 GLU A C 1
ATOM 850 O O . GLU A 1 103 ? 3.667 10.791 23.556 1.00 67.00 103 GLU A O 1
ATOM 855 N N . GLY A 1 104 ? 4.435 8.877 24.450 1.00 71.50 104 GLY A N 1
ATOM 856 C CA . GLY A 1 104 ? 3.421 8.747 25.491 1.00 71.50 104 GLY A CA 1
ATOM 857 C C . GLY A 1 104 ? 2.080 8.242 24.956 1.00 71.50 104 GLY A C 1
ATOM 858 O O . GLY A 1 104 ? 1.899 7.992 23.762 1.00 71.50 104 GLY A O 1
ATOM 859 N N . TYR A 1 105 ? 1.114 8.062 25.857 1.00 78.69 105 TYR A N 1
ATOM 860 C CA . TYR A 1 105 ? -0.230 7.647 25.466 1.00 78.69 105 TYR A CA 1
ATOM 861 C C . TYR A 1 105 ? -0.948 8.760 24.681 1.00 78.69 105 TYR A C 1
ATOM 863 O O . TYR A 1 105 ? -0.905 9.932 25.070 1.00 78.69 105 TYR A O 1
ATOM 871 N N . PRO A 1 106 ? -1.642 8.429 23.576 1.00 81.44 106 PRO A N 1
ATOM 872 C CA . PRO A 1 106 ? -2.243 9.432 22.710 1.00 81.44 106 PRO A CA 1
ATOM 873 C C . PRO A 1 106 ? -3.428 10.130 23.391 1.00 81.44 106 PRO A C 1
ATOM 875 O O . PRO A 1 106 ? -4.488 9.539 23.579 1.00 81.44 106 PRO A O 1
ATOM 878 N N . THR A 1 107 ? -3.301 11.434 23.643 1.00 82.06 107 THR A N 1
ATOM 879 C CA . THR A 1 107 ? -4.380 12.272 24.206 1.00 82.06 107 THR A CA 1
ATOM 880 C C . THR A 1 107 ? -5.610 12.364 23.293 1.00 82.06 107 THR A C 1
ATOM 882 O O . THR A 1 107 ? -6.744 12.439 23.762 1.00 82.06 107 THR A O 1
ATOM 885 N N . LYS A 1 108 ? -5.415 12.322 21.966 1.00 88.25 108 LYS A N 1
ATOM 886 C CA . LYS A 1 108 ? -6.485 12.374 20.950 1.00 88.25 108 LYS A CA 1
ATOM 887 C C . LYS A 1 108 ? -6.650 11.038 20.223 1.00 88.25 108 LYS A C 1
ATOM 889 O O . LYS A 1 108 ? -6.437 10.950 19.013 1.00 88.25 108 LYS A O 1
ATOM 894 N N . ILE A 1 109 ? -7.082 10.003 20.940 1.00 89.06 109 ILE A N 1
ATOM 895 C CA . ILE A 1 109 ? -7.118 8.620 20.433 1.00 89.06 109 ILE A CA 1
ATOM 896 C C . ILE A 1 109 ? -7.883 8.446 19.107 1.00 89.06 109 ILE A C 1
ATOM 898 O O . ILE A 1 109 ? -7.382 7.795 18.198 1.00 89.06 109 ILE A O 1
ATOM 902 N N . VAL A 1 110 ? -9.040 9.098 18.921 1.00 90.38 110 VAL A N 1
ATOM 903 C CA . VAL A 1 110 ? -9.826 9.011 17.670 1.00 90.38 110 VAL A CA 1
ATOM 904 C C . VAL A 1 110 ? -9.025 9.521 16.471 1.00 90.38 110 VAL A C 1
ATOM 906 O O . VAL A 1 110 ? -9.042 8.912 15.401 1.00 90.38 110 VAL A O 1
ATOM 909 N N . TYR A 1 111 ? -8.323 10.641 16.644 1.00 90.81 111 TYR A N 1
ATOM 910 C CA . TYR A 1 111 ? -7.500 11.229 15.593 1.00 90.81 111 TYR A CA 1
ATOM 911 C C . TYR A 1 111 ? -6.300 10.335 15.277 1.00 90.81 111 TYR A C 1
ATOM 913 O O . TYR A 1 111 ? -6.045 10.043 14.110 1.00 90.81 111 TYR A O 1
ATOM 921 N N . THR A 1 112 ? -5.613 9.838 16.307 1.00 90.25 112 THR A N 1
ATOM 922 C CA . THR A 1 112 ? -4.468 8.936 16.147 1.00 90.25 112 THR A CA 1
ATOM 923 C C . THR A 1 112 ? -4.867 7.644 15.438 1.00 90.25 112 THR A C 1
ATOM 925 O O . THR A 1 112 ? -4.199 7.236 14.491 1.00 90.25 112 THR A O 1
ATOM 928 N N . LEU A 1 113 ? -6.003 7.046 15.807 1.00 91.06 113 LEU A N 1
ATOM 929 C CA . LEU A 1 113 ? -6.536 5.854 15.146 1.00 91.06 113 LEU A CA 1
ATOM 930 C C . LEU A 1 113 ? -6.831 6.099 13.665 1.00 91.06 113 LEU A C 1
ATOM 932 O O . LEU A 1 113 ? -6.462 5.278 12.828 1.00 91.06 113 LEU A O 1
ATOM 936 N N . LYS A 1 114 ? -7.450 7.237 13.321 1.00 89.69 114 LYS A N 1
ATOM 937 C CA . LYS A 1 114 ? -7.668 7.619 11.917 1.00 89.69 114 LYS A CA 1
ATOM 938 C C . LYS A 1 114 ? -6.344 7.810 11.181 1.00 89.69 114 LYS A C 1
ATOM 940 O O . LYS A 1 114 ? -6.187 7.286 10.084 1.00 89.69 114 LYS A O 1
ATOM 945 N N . LYS A 1 115 ? -5.379 8.509 11.785 1.00 89.00 115 LYS A N 1
ATOM 946 C CA . LYS A 1 115 ? -4.047 8.739 11.206 1.00 89.00 115 LYS A CA 1
ATOM 947 C C . LYS A 1 115 ? -3.338 7.419 10.895 1.00 89.00 115 LYS A C 1
ATOM 949 O O . LYS A 1 115 ? -2.890 7.226 9.769 1.00 89.00 115 LYS A O 1
ATOM 954 N N . LEU A 1 116 ? -3.287 6.501 11.859 1.00 88.81 116 LEU A N 1
ATOM 955 C CA . LEU A 1 116 ? -2.685 5.179 11.683 1.00 88.81 116 LEU A CA 1
ATOM 956 C C . LEU A 1 116 ? -3.442 4.357 10.636 1.00 88.81 116 LEU A C 1
ATOM 958 O O . LEU A 1 116 ? -2.824 3.722 9.787 1.00 88.81 116 LEU A O 1
ATOM 962 N N . LEU A 1 117 ? -4.776 4.416 10.623 1.00 88.69 117 LEU A N 1
ATOM 963 C CA . LEU A 1 117 ? -5.572 3.751 9.595 1.00 88.69 117 LEU A CA 1
ATOM 964 C C . LEU A 1 117 ? -5.224 4.278 8.194 1.00 88.69 117 LEU A C 1
ATOM 966 O O . LEU A 1 117 ? -4.957 3.479 7.296 1.00 88.69 117 LEU A O 1
ATOM 970 N N . HIS A 1 118 ? -5.134 5.599 8.016 1.00 85.00 118 HIS A N 1
ATOM 971 C CA . HIS A 1 118 ? -4.704 6.200 6.753 1.00 85.00 118 HIS A CA 1
ATOM 972 C C . HIS A 1 118 ? -3.300 5.746 6.356 1.00 85.00 118 HIS A C 1
ATOM 974 O O . HIS A 1 118 ? -3.113 5.313 5.222 1.00 85.00 118 HIS A O 1
ATOM 980 N N . GLN A 1 119 ? -2.341 5.736 7.280 1.00 85.56 119 GLN A N 1
ATOM 981 C CA . GLN A 1 119 ? -0.990 5.239 7.006 1.00 85.56 119 GLN A CA 1
ATOM 982 C C . GLN A 1 119 ? -1.003 3.771 6.555 1.00 85.56 119 GLN A C 1
ATOM 984 O O . GLN A 1 119 ? -0.414 3.433 5.532 1.00 85.56 119 GLN A O 1
ATOM 989 N N . THR A 1 120 ? -1.741 2.897 7.247 1.00 85.38 120 THR A N 1
ATOM 990 C CA . THR A 1 120 ? -1.849 1.483 6.845 1.00 85.38 120 THR A CA 1
ATOM 991 C C . THR A 1 120 ? -2.485 1.316 5.464 1.00 85.38 120 THR A C 1
ATOM 993 O O . THR A 1 120 ? -2.026 0.489 4.677 1.00 85.38 120 THR A O 1
ATOM 996 N N . SER A 1 121 ? -3.493 2.129 5.129 1.00 84.69 121 SER A N 1
ATOM 997 C CA . SER A 1 121 ? -4.103 2.131 3.794 1.00 84.69 121 SER A CA 1
ATOM 998 C C . SER A 1 121 ? -3.134 2.621 2.711 1.00 84.69 121 SER A C 1
ATOM 1000 O O . SER A 1 121 ? -3.058 2.014 1.645 1.00 84.69 121 SER A O 1
ATOM 1002 N N . GLN A 1 122 ? -2.326 3.649 2.999 1.00 86.31 122 GLN A N 1
ATOM 1003 C CA . GLN A 1 122 ? -1.311 4.173 2.082 1.00 86.31 122 GLN A CA 1
ATOM 1004 C C . GLN A 1 122 ? -0.279 3.101 1.728 1.00 86.31 122 GLN A C 1
ATOM 1006 O O . GLN A 1 122 ? 0.002 2.904 0.547 1.00 86.31 122 GLN A O 1
ATOM 1011 N N . TYR A 1 123 ? 0.229 2.359 2.717 1.00 85.94 123 TYR A N 1
ATOM 1012 C CA . TYR A 1 123 ? 1.164 1.258 2.462 1.00 85.94 123 TYR A CA 1
ATOM 1013 C C . TYR A 1 123 ? 0.547 0.165 1.586 1.00 85.94 123 TYR A C 1
ATOM 1015 O O . TYR A 1 123 ? 1.196 -0.313 0.661 1.00 85.94 123 TYR A O 1
ATOM 1023 N N . GLN A 1 124 ? -0.720 -0.193 1.815 1.00 86.19 124 GLN A N 1
ATOM 1024 C CA . GLN A 1 124 ? -1.420 -1.186 0.987 1.00 86.19 124 GLN A CA 1
ATOM 1025 C C . GLN A 1 124 ? -1.580 -0.726 -0.466 1.00 86.19 124 GLN A C 1
ATOM 1027 O O . GLN A 1 124 ? -1.475 -1.535 -1.388 1.00 86.19 124 GLN A O 1
ATOM 1032 N N . ILE A 1 125 ? -1.819 0.567 -0.685 1.00 89.88 125 ILE A N 1
ATOM 1033 C CA . ILE A 1 125 ? -1.924 1.145 -2.028 1.00 89.88 125 ILE A CA 1
ATOM 1034 C C . ILE A 1 125 ? -0.578 1.113 -2.734 1.00 89.88 125 ILE A C 1
ATOM 1036 O O . ILE A 1 125 ? -0.530 0.729 -3.898 1.00 89.88 125 ILE A O 1
ATOM 1040 N N . LEU A 1 126 ? 0.502 1.487 -2.047 1.00 89.31 126 LEU A N 1
ATOM 1041 C CA . LEU A 1 126 ? 1.846 1.459 -2.621 1.00 89.31 126 LEU A CA 1
ATOM 1042 C C . LEU A 1 126 ? 2.295 0.027 -2.935 1.00 89.31 126 LEU A C 1
ATOM 1044 O O . LEU A 1 126 ? 2.807 -0.213 -4.023 1.00 89.31 126 LEU A O 1
ATOM 1048 N N . ASP A 1 127 ? 2.012 -0.932 -2.050 1.00 87.62 127 ASP A N 1
ATOM 1049 C CA . ASP A 1 127 ? 2.234 -2.364 -2.298 1.00 87.62 127 ASP A CA 1
ATOM 1050 C C . ASP A 1 127 ? 1.433 -2.853 -3.519 1.00 87.62 127 ASP A C 1
ATOM 1052 O O . ASP A 1 127 ? 1.956 -3.538 -4.397 1.00 87.62 127 ASP A O 1
ATOM 1056 N N . THR A 1 128 ? 0.170 -2.435 -3.641 1.00 88.94 128 THR A N 1
ATOM 1057 C CA . THR A 1 128 ? -0.653 -2.756 -4.819 1.00 88.94 128 THR A CA 1
ATOM 1058 C C . THR A 1 128 ? -0.098 -2.100 -6.087 1.00 88.94 128 THR A C 1
ATOM 1060 O O . THR A 1 128 ? -0.053 -2.739 -7.133 1.00 88.94 128 THR A O 1
ATOM 1063 N N . ALA A 1 129 ? 0.368 -0.851 -6.011 1.00 88.81 129 ALA A N 1
ATOM 1064 C CA . ALA A 1 129 ? 0.993 -0.158 -7.134 1.00 88.81 129 ALA A CA 1
ATOM 1065 C C . ALA A 1 129 ? 2.293 -0.846 -7.574 1.00 88.81 129 ALA A C 1
ATOM 1067 O O . ALA A 1 129 ? 2.569 -0.899 -8.769 1.00 88.81 129 ALA A O 1
ATOM 1068 N N . ALA A 1 130 ? 3.078 -1.385 -6.638 1.00 86.38 130 ALA A N 1
ATOM 1069 C CA . ALA A 1 130 ? 4.294 -2.133 -6.945 1.00 86.38 130 ALA A CA 1
ATOM 1070 C C . ALA A 1 130 ? 3.970 -3.458 -7.644 1.00 86.38 130 ALA A C 1
ATOM 1072 O O . ALA A 1 130 ? 4.538 -3.748 -8.693 1.00 86.38 130 ALA A O 1
ATOM 1073 N N . LYS A 1 131 ? 2.991 -4.209 -7.123 1.00 85.94 131 LYS A N 1
ATOM 1074 C CA . LYS A 1 131 ? 2.521 -5.474 -7.717 1.00 85.94 131 LYS A CA 1
ATOM 1075 C C . LYS A 1 131 ? 1.983 -5.317 -9.134 1.00 85.94 131 LYS A C 1
ATOM 1077 O O . LYS A 1 131 ? 2.159 -6.210 -9.951 1.00 85.94 131 LYS A O 1
ATOM 1082 N N . GLU A 1 132 ? 1.319 -4.201 -9.414 1.00 86.38 132 GLU A N 1
ATOM 1083 C CA . GLU A 1 132 ? 0.756 -3.905 -10.735 1.00 86.38 132 GLU A CA 1
ATOM 1084 C C . GLU A 1 132 ? 1.729 -3.093 -11.626 1.00 86.38 132 GLU A C 1
ATOM 1086 O O . GLU A 1 132 ? 1.328 -2.601 -12.675 1.00 86.38 132 GLU A O 1
ATOM 1091 N N . GLY A 1 133 ? 2.998 -2.923 -11.221 1.00 82.31 133 GLY A N 1
ATOM 1092 C CA . GLY A 1 133 ? 4.056 -2.310 -12.041 1.00 82.31 133 GLY A CA 1
ATOM 1093 C C . GLY A 1 133 ? 4.033 -0.778 -12.146 1.00 82.31 133 GLY A C 1
ATOM 1094 O O . GLY A 1 133 ? 4.832 -0.195 -12.874 1.00 82.31 133 GLY A O 1
ATOM 1095 N N . LEU A 1 134 ? 3.154 -0.091 -11.412 1.00 86.69 134 LEU A N 1
ATOM 1096 C CA . LEU A 1 134 ? 3.015 1.371 -11.461 1.00 86.69 134 LEU A CA 1
ATOM 1097 C C . LEU A 1 134 ? 3.935 2.119 -10.494 1.00 86.69 134 LEU A C 1
ATOM 1099 O O . LEU A 1 134 ? 4.233 3.286 -10.733 1.00 86.69 134 LEU A O 1
ATOM 1103 N N . TYR A 1 135 ? 4.388 1.486 -9.408 1.00 86.88 135 TYR A N 1
ATOM 1104 C CA . TYR A 1 135 ? 5.188 2.163 -8.378 1.00 86.88 135 TYR A CA 1
ATOM 1105 C C . TYR A 1 135 ? 6.424 2.910 -8.926 1.00 86.88 135 TYR A C 1
ATOM 1107 O O . TYR A 1 135 ? 6.598 4.081 -8.580 1.00 86.88 135 TYR A O 1
ATOM 1115 N N . PRO A 1 136 ? 7.239 2.324 -9.832 1.00 82.50 136 PRO A N 1
ATOM 1116 C CA . PRO A 1 136 ? 8.401 3.017 -10.398 1.00 82.50 136 PRO A CA 1
ATOM 1117 C C . PRO A 1 136 ? 8.035 4.264 -11.218 1.00 82.50 136 PRO A C 1
ATOM 1119 O O . PRO A 1 136 ? 8.837 5.191 -11.328 1.00 82.50 136 PRO A O 1
ATOM 1122 N N . LEU A 1 137 ? 6.820 4.296 -11.769 1.00 85.75 137 LEU A N 1
ATOM 1123 C CA . LEU A 1 137 ? 6.333 5.337 -12.671 1.00 85.75 137 LEU A CA 1
ATOM 1124 C C . LEU A 1 137 ? 5.797 6.571 -11.923 1.00 85.75 137 LEU A C 1
ATOM 1126 O O . LEU A 1 137 ? 5.728 7.655 -12.499 1.00 85.75 137 LEU A O 1
ATOM 1130 N N . ILE A 1 138 ? 5.450 6.441 -10.634 1.00 86.25 138 ILE A N 1
ATOM 1131 C CA . ILE A 1 138 ? 4.830 7.519 -9.836 1.00 86.25 138 ILE A CA 1
ATOM 1132 C C . ILE A 1 138 ? 5.711 8.774 -9.799 1.00 86.25 138 ILE A C 1
ATOM 1134 O O . ILE A 1 138 ? 5.223 9.888 -9.982 1.00 86.25 138 ILE A O 1
ATOM 1138 N N . ALA A 1 139 ? 7.011 8.594 -9.563 1.00 83.94 139 ALA A N 1
ATOM 1139 C CA . ALA A 1 139 ? 7.971 9.682 -9.378 1.00 83.94 139 ALA A CA 1
ATOM 1140 C C . ALA A 1 139 ? 9.011 9.763 -10.509 1.00 83.94 139 ALA A C 1
ATOM 1142 O O . ALA A 1 139 ? 10.087 10.321 -10.303 1.00 83.94 139 ALA A O 1
ATOM 1143 N N . GLN A 1 140 ? 8.724 9.188 -11.685 1.00 81.44 140 GLN A N 1
ATOM 1144 C CA . GLN A 1 140 ? 9.660 9.164 -12.818 1.00 81.44 140 GLN A CA 1
ATOM 1145 C C . GLN A 1 140 ? 9.923 10.560 -13.409 1.00 81.44 140 GLN A C 1
ATOM 1147 O O . GLN A 1 140 ? 11.028 10.824 -13.873 1.00 81.44 140 GLN A O 1
ATOM 1152 N N . HIS A 1 141 ? 8.942 11.464 -13.350 1.00 80.69 141 HIS A N 1
ATOM 1153 C CA . HIS A 1 141 ? 9.058 12.837 -13.857 1.00 80.69 141 HIS A CA 1
ATOM 1154 C C . HIS A 1 141 ? 9.947 13.756 -13.003 1.00 80.69 141 HIS A C 1
ATOM 1156 O O . HIS A 1 141 ? 10.243 14.882 -13.395 1.00 80.69 141 HIS A O 1
ATOM 1162 N N . ILE A 1 142 ? 10.362 13.306 -11.816 1.00 79.38 142 ILE A N 1
ATOM 1163 C CA . ILE A 1 142 ? 11.160 14.107 -10.887 1.00 79.38 142 ILE A CA 1
ATOM 1164 C C . ILE A 1 142 ? 12.628 13.668 -10.990 1.00 79.38 142 ILE A C 1
ATOM 1166 O O . ILE A 1 142 ? 12.910 12.471 -10.860 1.00 79.38 142 ILE A O 1
ATOM 1170 N N . PRO A 1 143 ? 13.580 14.604 -11.176 1.00 76.56 143 PRO A N 1
ATOM 1171 C CA . PRO A 1 143 ? 15.007 14.291 -11.210 1.00 76.56 143 PRO A CA 1
ATOM 1172 C C . PRO A 1 143 ? 15.482 13.535 -9.961 1.00 76.56 143 PRO A C 1
ATOM 1174 O O . PRO A 1 143 ? 15.029 13.806 -8.846 1.00 76.56 143 PRO A O 1
ATOM 1177 N N . LYS A 1 144 ? 16.446 12.617 -10.133 1.00 71.94 144 LYS A N 1
ATOM 1178 C CA . LYS A 1 144 ? 16.987 11.783 -9.039 1.00 71.94 144 LYS A CA 1
ATOM 1179 C C . LYS A 1 144 ? 17.625 12.601 -7.909 1.00 71.94 144 LYS A C 1
ATOM 1181 O O . LYS A 1 144 ? 17.629 12.154 -6.773 1.00 71.94 144 LYS A O 1
ATOM 1186 N N . GLU A 1 145 ? 18.123 13.795 -8.211 1.00 74.94 145 GLU A N 1
ATOM 1187 C CA . GLU A 1 145 ? 18.752 14.706 -7.246 1.00 74.94 145 GLU A CA 1
ATOM 1188 C C . GLU A 1 145 ? 17.758 15.247 -6.205 1.00 74.94 145 GLU A C 1
ATOM 1190 O O . GLU A 1 145 ? 18.138 15.564 -5.081 1.00 74.94 145 GLU A O 1
ATOM 1195 N N . ARG A 1 146 ? 16.460 15.308 -6.538 1.00 79.31 146 ARG A N 1
ATOM 1196 C CA . ARG A 1 146 ? 15.410 15.860 -5.666 1.00 79.31 146 ARG A CA 1
ATOM 1197 C C . ARG A 1 146 ? 14.636 14.765 -4.938 1.00 79.31 146 ARG A C 1
ATOM 1199 O O . ARG A 1 146 ? 13.418 14.650 -5.073 1.00 79.31 146 ARG A O 1
ATOM 1206 N N . ASN A 1 147 ? 15.337 13.955 -4.145 1.00 76.81 147 ASN A N 1
ATOM 1207 C CA . ASN A 1 147 ? 14.733 12.826 -3.422 1.00 76.81 147 ASN A CA 1
ATOM 1208 C C . ASN A 1 147 ? 13.551 13.234 -2.524 1.00 76.81 147 ASN A C 1
ATOM 1210 O O . ASN A 1 147 ? 12.535 12.542 -2.507 1.00 76.81 147 ASN A O 1
ATOM 1214 N N . SER A 1 148 ? 13.625 14.390 -1.860 1.00 79.62 148 SER A N 1
ATOM 1215 C CA . SER A 1 148 ? 12.534 14.895 -1.012 1.00 79.62 148 SER A CA 1
ATOM 1216 C C . SER A 1 148 ? 11.238 15.142 -1.794 1.00 79.62 148 SER A C 1
ATOM 1218 O O . SER A 1 148 ? 10.145 14.866 -1.302 1.00 79.62 148 SER A O 1
ATOM 1220 N N . ASP A 1 149 ? 11.328 15.618 -3.035 1.00 82.69 149 ASP A N 1
ATOM 1221 C CA . ASP A 1 149 ? 10.155 15.849 -3.877 1.00 82.69 149 ASP A CA 1
ATOM 1222 C C . ASP A 1 149 ? 9.601 14.542 -4.459 1.00 82.69 149 ASP A C 1
ATOM 1224 O O . ASP A 1 149 ? 8.385 14.413 -4.628 1.00 82.69 149 ASP A O 1
ATOM 1228 N N . ARG A 1 150 ? 10.459 13.535 -4.672 1.00 81.69 150 ARG A N 1
ATOM 1229 C CA . ARG A 1 150 ? 10.035 12.175 -5.048 1.00 81.69 150 ARG A CA 1
ATOM 1230 C C . ARG A 1 150 ? 9.208 11.531 -3.944 1.00 81.69 150 ARG A C 1
ATOM 1232 O O . ARG A 1 150 ? 8.124 11.019 -4.219 1.00 81.69 150 ARG A O 1
ATOM 1239 N N . GLU A 1 151 ? 9.666 11.620 -2.699 1.00 84.44 151 GLU A N 1
ATOM 1240 C CA . GLU A 1 151 ? 8.914 11.135 -1.538 1.00 84.44 151 GLU A CA 1
ATOM 1241 C C . GLU A 1 151 ? 7.576 11.864 -1.392 1.00 84.44 151 GLU A C 1
ATOM 1243 O O . GLU A 1 151 ? 6.539 11.224 -1.212 1.00 84.44 151 GLU A O 1
ATOM 1248 N N . LYS A 1 152 ? 7.558 13.194 -1.568 1.00 86.69 152 LYS A N 1
ATOM 1249 C CA . LYS A 1 152 ? 6.308 13.970 -1.579 1.00 86.69 152 LYS A CA 1
ATOM 1250 C C . LYS A 1 152 ? 5.358 13.518 -2.688 1.00 86.69 152 LYS A C 1
ATOM 1252 O O . LYS A 1 152 ? 4.153 13.477 -2.454 1.00 86.69 152 LYS A O 1
ATOM 1257 N N . ALA A 1 153 ? 5.853 13.197 -3.882 1.00 85.88 153 ALA A N 1
ATOM 1258 C CA . ALA A 1 153 ? 5.018 12.721 -4.984 1.00 85.88 153 ALA A CA 1
ATOM 1259 C C . ALA A 1 153 ? 4.409 11.345 -4.685 1.00 85.88 153 ALA A C 1
ATOM 1261 O O . ALA A 1 153 ? 3.200 11.165 -4.843 1.00 85.88 153 ALA A O 1
ATOM 1262 N N . VAL A 1 154 ? 5.211 10.410 -4.163 1.00 88.38 154 VAL A N 1
ATOM 1263 C CA . VAL A 1 154 ? 4.739 9.089 -3.713 1.00 88.38 154 VAL A CA 1
ATOM 1264 C C . VAL A 1 154 ? 3.708 9.231 -2.591 1.00 88.38 154 VAL A C 1
ATOM 1266 O O . VAL A 1 154 ? 2.659 8.585 -2.624 1.00 88.38 154 VAL A O 1
ATOM 1269 N N . PHE A 1 155 ? 3.951 10.132 -1.639 1.00 87.06 155 PHE A N 1
ATOM 1270 C CA . PHE A 1 155 ? 3.016 10.424 -0.558 1.00 87.06 155 PHE A CA 1
ATOM 1271 C C . PHE A 1 155 ? 1.706 11.045 -1.064 1.00 87.06 155 PHE A C 1
ATOM 1273 O O . PHE A 1 155 ? 0.623 10.620 -0.669 1.00 87.06 155 PHE A O 1
ATOM 1280 N N . LYS A 1 156 ? 1.768 12.023 -1.977 1.00 87.88 156 LYS A N 1
ATOM 1281 C CA . LYS A 1 156 ? 0.573 12.626 -2.595 1.00 87.88 156 LYS A CA 1
ATOM 1282 C C . LYS A 1 156 ? -0.242 11.590 -3.368 1.00 87.88 156 LYS A C 1
ATOM 1284 O O . LYS A 1 156 ? -1.472 11.607 -3.294 1.00 87.88 156 LYS A O 1
ATOM 1289 N N . PHE A 1 157 ? 0.432 10.688 -4.080 1.00 89.62 157 PHE A N 1
ATOM 1290 C CA . PHE A 1 157 ? -0.203 9.589 -4.801 1.00 89.62 157 PHE A CA 1
ATOM 1291 C C . PHE A 1 157 ? -0.938 8.641 -3.845 1.00 89.62 157 PHE A C 1
ATOM 1293 O O . PHE A 1 157 ? -2.127 8.381 -4.030 1.00 89.62 157 PHE A O 1
ATOM 1300 N N . SER A 1 158 ? -0.272 8.168 -2.788 1.00 88.31 158 SER A N 1
ATOM 1301 C CA . SER A 1 158 ? -0.888 7.248 -1.824 1.00 88.31 158 SER A CA 1
ATOM 1302 C C . SER A 1 158 ? -2.028 7.904 -1.042 1.00 88.31 158 SER A C 1
ATOM 1304 O O . SER A 1 158 ? -3.065 7.279 -0.819 1.00 88.31 158 SER A O 1
ATOM 1306 N N . LEU A 1 159 ? -1.884 9.182 -0.677 1.00 87.62 159 LEU A N 1
ATOM 1307 C CA . LEU A 1 159 ? -2.921 9.954 0.001 1.00 87.62 159 LEU A CA 1
ATOM 1308 C C . LEU A 1 159 ? -4.187 10.069 -0.852 1.00 87.62 159 LEU A C 1
ATOM 1310 O O . LEU A 1 159 ? -5.279 9.850 -0.327 1.00 87.62 159 LEU A O 1
ATOM 1314 N N . HIS A 1 160 ? -4.049 10.353 -2.152 1.00 87.88 160 HIS A N 1
ATOM 1315 C CA . HIS A 1 160 ? -5.186 10.471 -3.067 1.00 87.88 160 HIS A CA 1
ATOM 1316 C C . HIS A 1 160 ? -6.057 9.209 -3.076 1.00 87.88 160 HIS A C 1
ATOM 1318 O O . HIS A 1 160 ? -7.280 9.306 -3.020 1.00 87.88 160 HIS A O 1
ATOM 1324 N N . TYR A 1 161 ? -5.431 8.031 -3.086 1.00 86.38 161 TYR A N 1
ATOM 1325 C CA . TYR A 1 161 ? -6.142 6.756 -3.167 1.00 86.38 161 TYR A CA 1
ATOM 1326 C C . TYR A 1 161 ? -6.475 6.131 -1.806 1.00 86.38 161 TYR A C 1
ATOM 1328 O O . TYR A 1 161 ? -7.180 5.128 -1.772 1.00 86.38 161 TYR A O 1
ATOM 1336 N N . SER A 1 162 ? -6.028 6.714 -0.686 1.00 80.94 162 SER A N 1
ATOM 1337 C CA . SER A 1 162 ? -6.172 6.154 0.678 1.00 80.94 162 SER A CA 1
ATOM 1338 C C . SER A 1 162 ? -7.604 5.772 1.075 1.00 80.94 162 SER A C 1
ATOM 1340 O O . SER A 1 162 ? -7.806 4.831 1.838 1.00 80.94 162 SER A O 1
ATOM 1342 N N . MET A 1 163 ? -8.600 6.473 0.531 1.00 78.88 163 MET A N 1
ATOM 1343 C CA . MET A 1 163 ? -10.023 6.253 0.817 1.00 78.88 163 MET A CA 1
ATOM 1344 C C . MET A 1 163 ? -10.729 5.335 -0.189 1.00 78.88 163 MET A C 1
ATOM 1346 O O . MET A 1 163 ? -11.902 5.009 -0.009 1.00 78.88 163 MET A O 1
ATOM 1350 N N . TYR A 1 164 ? -10.054 4.934 -1.265 1.00 81.75 164 TYR A N 1
ATOM 1351 C CA . TYR A 1 164 ? -10.650 4.109 -2.310 1.00 81.75 164 TYR A CA 1
ATOM 1352 C C . TYR A 1 164 ? -10.650 2.635 -1.892 1.00 81.75 164 TYR A C 1
ATOM 1354 O O . TYR A 1 164 ? -9.793 2.165 -1.144 1.00 81.75 164 TYR A O 1
ATOM 1362 N N . SER A 1 165 ? -11.606 1.859 -2.405 1.00 83.31 165 SER A N 1
ATOM 1363 C CA . SER A 1 165 ? -11.606 0.411 -2.186 1.00 83.31 165 SER A CA 1
ATOM 1364 C C . SER A 1 165 ? -10.421 -0.241 -2.911 1.00 83.31 165 SER A C 1
ATOM 1366 O O . SER A 1 165 ? -10.239 -0.008 -4.110 1.00 83.31 165 SER A O 1
ATOM 1368 N N . LEU A 1 166 ? -9.690 -1.130 -2.231 1.00 84.62 166 LEU A N 1
ATOM 1369 C CA . LEU A 1 166 ? -8.539 -1.842 -2.806 1.00 84.62 166 LEU A CA 1
ATOM 1370 C C . LEU A 1 166 ? -8.881 -2.607 -4.094 1.00 84.62 166 LEU A C 1
ATOM 1372 O O . LEU A 1 166 ? -8.074 -2.643 -5.017 1.00 84.62 166 LEU A O 1
ATOM 1376 N N . HIS A 1 167 ? -10.082 -3.190 -4.179 1.00 85.38 167 HIS A N 1
ATOM 1377 C CA . HIS A 1 167 ? -10.525 -3.918 -5.371 1.00 85.38 167 HIS A CA 1
ATOM 1378 C C . HIS A 1 167 ? -10.583 -3.010 -6.610 1.00 85.38 167 HIS A C 1
ATOM 1380 O O . HIS A 1 167 ? -9.996 -3.331 -7.644 1.00 85.38 167 HIS A O 1
ATOM 1386 N N . ASN A 1 168 ? -11.227 -1.845 -6.487 1.00 86.50 168 ASN A N 1
ATOM 1387 C CA . ASN A 1 168 ? -11.330 -0.888 -7.589 1.00 86.50 168 ASN A CA 1
ATOM 1388 C C . ASN A 1 168 ? -9.968 -0.287 -7.946 1.00 86.50 168 ASN A C 1
ATOM 1390 O O . ASN A 1 168 ? -9.664 -0.165 -9.131 1.00 86.50 168 ASN A O 1
ATOM 1394 N N . ILE A 1 169 ? -9.128 0.018 -6.947 1.00 88.56 169 ILE A N 1
ATOM 1395 C CA . ILE A 1 169 ? -7.756 0.494 -7.173 1.00 88.56 169 ILE A CA 1
ATOM 1396 C C . ILE A 1 169 ? -6.972 -0.523 -7.999 1.00 88.56 169 ILE A C 1
ATOM 1398 O O . ILE A 1 169 ? -6.362 -0.162 -8.998 1.00 88.56 169 ILE A O 1
ATOM 1402 N N . LYS A 1 170 ? -7.033 -1.806 -7.631 1.00 90.44 170 LYS A N 1
ATOM 1403 C CA . LYS A 1 170 ? -6.329 -2.875 -8.342 1.00 90.44 170 LYS A CA 1
ATOM 1404 C C . LYS A 1 170 ? -6.768 -2.978 -9.805 1.00 90.44 170 LYS A C 1
ATOM 1406 O O . LYS A 1 170 ? -5.928 -3.049 -10.697 1.00 90.44 170 LYS A O 1
ATOM 1411 N N . LYS A 1 171 ? -8.081 -2.945 -10.063 1.00 90.00 171 LYS A N 1
ATOM 1412 C CA . LYS A 1 171 ? -8.632 -2.949 -11.430 1.00 90.00 171 LYS A CA 1
ATOM 1413 C C . LYS A 1 171 ? -8.166 -1.726 -12.224 1.00 90.00 171 LYS A C 1
ATOM 1415 O O . LYS A 1 171 ? -7.754 -1.854 -13.372 1.00 90.00 171 LYS A O 1
ATOM 1420 N N . MET A 1 172 ? -8.198 -0.551 -11.605 1.00 89.19 172 MET A N 1
ATOM 1421 C CA . MET A 1 172 ? -7.759 0.691 -12.231 1.00 89.19 172 MET A CA 1
ATOM 1422 C C . MET A 1 172 ? -6.263 0.679 -12.547 1.00 89.19 172 MET A C 1
ATOM 1424 O O . MET A 1 172 ? -5.882 1.020 -13.661 1.00 89.19 172 MET A O 1
ATOM 1428 N N . PHE A 1 173 ? -5.421 0.246 -11.607 1.00 92.19 173 PHE A N 1
ATOM 1429 C CA . PHE A 1 173 ? -3.975 0.161 -11.800 1.00 92.19 173 PHE A CA 1
ATOM 1430 C C . PHE A 1 173 ? -3.618 -0.769 -12.961 1.00 92.19 173 PHE A C 1
ATOM 1432 O O . PHE A 1 173 ? -2.816 -0.393 -13.809 1.00 92.19 173 PHE A O 1
ATOM 1439 N N . ARG A 1 174 ? -4.292 -1.920 -13.071 1.00 89.31 174 ARG A N 1
ATOM 1440 C CA . ARG A 1 174 ? -4.148 -2.838 -14.212 1.00 89.31 174 ARG A CA 1
ATOM 1441 C C . ARG A 1 174 ? -4.490 -2.188 -15.542 1.00 89.31 174 ARG A C 1
ATOM 1443 O O . ARG A 1 174 ? -3.714 -2.287 -16.487 1.00 89.31 174 ARG A O 1
ATOM 1450 N N . ASN A 1 175 ? -5.638 -1.517 -15.610 1.00 88.56 175 ASN A N 1
ATOM 1451 C CA . ASN A 1 175 ? -6.093 -0.869 -16.837 1.00 88.56 175 ASN A CA 1
ATOM 1452 C C . ASN A 1 175 ? -5.137 0.252 -17.258 1.00 88.56 175 ASN A C 1
ATOM 1454 O O . ASN A 1 175 ? -4.741 0.322 -18.416 1.00 88.56 175 ASN A O 1
ATOM 1458 N N . VAL A 1 176 ? -4.720 1.093 -16.308 1.00 88.50 176 VAL A N 1
ATOM 1459 C CA . VAL A 1 176 ? -3.758 2.172 -16.558 1.00 88.50 176 VAL A CA 1
ATOM 1460 C C . VAL A 1 176 ? -2.418 1.601 -17.013 1.00 88.50 176 VAL A C 1
ATOM 1462 O O . VAL A 1 176 ? -1.884 2.052 -18.020 1.00 88.50 176 VAL A O 1
ATOM 1465 N N . HIS A 1 177 ? -1.895 0.579 -16.334 1.00 88.31 177 HIS A N 1
ATOM 1466 C CA . HIS A 1 177 ? -0.649 -0.069 -16.733 1.00 88.31 177 HIS A CA 1
ATOM 1467 C C . HIS A 1 177 ? -0.742 -0.659 -18.151 1.00 88.31 177 HIS A C 1
ATOM 1469 O O . HIS A 1 177 ? 0.180 -0.495 -18.947 1.00 88.31 177 HIS A O 1
ATOM 1475 N N . ALA A 1 178 ? -1.867 -1.288 -18.504 1.00 86.31 178 ALA A N 1
ATOM 1476 C CA . ALA A 1 178 ? -2.099 -1.809 -19.850 1.00 86.31 178 ALA A CA 1
ATOM 1477 C C . ALA A 1 178 ? -2.108 -0.697 -20.916 1.00 86.31 178 ALA A C 1
ATOM 1479 O O . ALA A 1 178 ? -1.445 -0.844 -21.941 1.00 86.31 178 ALA A O 1
ATOM 1480 N N . LEU A 1 179 ? -2.785 0.428 -20.658 1.00 86.62 179 LEU A N 1
ATOM 1481 C CA . LEU A 1 179 ? -2.804 1.586 -21.562 1.00 86.62 179 LEU A CA 1
ATOM 1482 C C . LEU A 1 179 ? -1.409 2.194 -21.742 1.00 86.62 179 LEU A C 1
ATOM 1484 O O . LEU A 1 179 ? -0.998 2.499 -22.860 1.00 86.62 179 LEU A O 1
ATOM 1488 N N . LEU A 1 180 ? -0.650 2.334 -20.653 1.00 85.69 180 LEU A N 1
ATOM 1489 C CA . LEU A 1 180 ? 0.718 2.842 -20.718 1.00 85.69 180 LEU A CA 1
ATOM 1490 C C . LEU A 1 180 ? 1.631 1.887 -21.495 1.00 85.69 180 LEU A C 1
ATOM 1492 O O . LEU A 1 180 ? 2.422 2.337 -22.320 1.00 85.69 180 LEU A O 1
ATOM 1496 N N . LYS A 1 181 ? 1.473 0.572 -21.307 1.00 84.44 181 LYS A N 1
ATOM 1497 C CA . LYS A 1 181 ? 2.225 -0.447 -22.050 1.00 84.44 181 LYS A CA 1
ATOM 1498 C C . LYS A 1 181 ? 1.930 -0.424 -23.553 1.00 84.44 181 LYS A C 1
ATOM 1500 O O . LYS A 1 181 ? 2.813 -0.754 -24.334 1.00 84.44 181 LYS A O 1
ATOM 1505 N N . GLN A 1 182 ? 0.729 -0.038 -23.980 1.00 82.62 182 GLN A N 1
ATOM 1506 C CA . GLN A 1 182 ? 0.402 0.038 -25.409 1.00 82.62 182 GLN A CA 1
ATOM 1507 C C . GLN A 1 182 ? 1.195 1.128 -26.142 1.00 82.62 182 GLN A C 1
ATOM 1509 O O . GLN A 1 182 ? 1.620 0.896 -27.270 1.00 82.62 182 GLN A O 1
ATOM 1514 N N . LYS A 1 183 ? 1.412 2.291 -25.513 1.00 79.50 183 LYS A N 1
ATOM 1515 C CA . LYS A 1 183 ? 2.035 3.456 -26.167 1.00 79.50 183 LYS A CA 1
ATOM 1516 C C . LYS A 1 183 ? 3.496 3.694 -25.783 1.00 79.50 183 LYS A C 1
ATOM 1518 O O . LYS A 1 183 ? 4.273 4.132 -26.620 1.00 79.50 183 LYS A O 1
ATOM 1523 N N . PHE A 1 184 ? 3.876 3.409 -24.540 1.00 79.62 184 PHE A N 1
ATOM 1524 C CA . PHE A 1 184 ? 5.186 3.764 -23.976 1.00 79.62 184 PHE A CA 1
ATOM 1525 C C . PHE A 1 184 ? 6.097 2.553 -23.735 1.00 79.62 184 PHE A C 1
ATOM 1527 O O . PHE A 1 184 ? 7.066 2.643 -22.984 1.00 79.62 184 PHE A O 1
ATOM 1534 N N . ALA A 1 185 ? 5.780 1.402 -24.329 1.00 78.31 185 ALA A N 1
ATOM 1535 C CA . ALA A 1 185 ? 6.631 0.224 -24.248 1.00 78.31 185 ALA A CA 1
ATOM 1536 C C . ALA A 1 185 ? 7.877 0.386 -25.130 1.00 78.31 185 ALA A C 1
ATOM 1538 O O . ALA A 1 185 ? 7.795 0.279 -26.353 1.00 78.31 185 ALA A O 1
ATOM 1539 N N . VAL A 1 186 ? 9.028 0.579 -24.490 1.00 71.25 186 VAL A N 1
ATOM 1540 C CA . VAL A 1 186 ? 10.346 0.698 -25.129 1.00 71.25 186 VAL A CA 1
ATOM 1541 C C . VAL A 1 186 ? 11.146 -0.583 -24.864 1.00 71.25 186 VAL A C 1
ATOM 1543 O O . VAL A 1 186 ? 11.009 -1.157 -23.774 1.00 71.25 186 VAL A O 1
ATOM 1546 N N . PRO A 1 187 ? 11.947 -1.082 -25.829 1.00 68.06 187 PRO A N 1
ATOM 1547 C CA . PRO A 1 187 ? 12.858 -2.188 -25.573 1.00 68.06 187 PRO A CA 1
ATOM 1548 C C . PRO A 1 187 ? 13.789 -1.881 -24.396 1.00 68.06 187 PRO A C 1
ATOM 1550 O O . PRO A 1 187 ? 14.278 -0.763 -24.265 1.00 68.06 187 PRO A O 1
ATOM 1553 N N . VAL A 1 188 ? 14.016 -2.863 -23.524 1.00 66.00 188 VAL A N 1
ATOM 1554 C CA . VAL A 1 188 ? 14.926 -2.685 -22.381 1.00 66.00 188 VAL A CA 1
ATOM 1555 C C . VAL A 1 188 ? 16.339 -2.493 -22.906 1.00 66.00 188 VAL A C 1
ATOM 1557 O O . VAL A 1 188 ? 16.858 -3.348 -23.614 1.00 66.00 188 VAL A O 1
ATOM 1560 N N . THR A 1 189 ? 16.946 -1.369 -22.549 1.00 71.62 189 THR A N 1
ATOM 1561 C CA . THR A 1 189 ? 18.368 -1.089 -22.761 1.00 71.62 189 THR A CA 1
ATOM 1562 C C . THR A 1 189 ? 19.181 -1.558 -21.557 1.00 71.62 189 THR A C 1
ATOM 1564 O O . THR A 1 189 ? 18.655 -1.629 -20.444 1.00 71.62 189 THR A O 1
ATOM 1567 N N . GLU A 1 190 ? 20.477 -1.817 -21.737 1.00 71.69 190 GLU A N 1
ATOM 1568 C CA . GLU A 1 190 ? 21.397 -2.130 -20.628 1.00 71.69 190 GLU A CA 1
ATOM 1569 C C . GLU A 1 190 ? 21.327 -1.049 -19.527 1.00 71.69 190 GLU A C 1
ATOM 1571 O O . GLU A 1 190 ? 21.213 -1.351 -18.339 1.00 71.69 190 GLU A O 1
ATOM 1576 N N . GLU A 1 191 ? 21.218 0.228 -19.914 1.00 73.25 191 GLU A N 1
ATOM 1577 C CA . GLU A 1 191 ? 21.051 1.369 -18.999 1.00 73.25 191 GLU A CA 1
ATOM 1578 C C . GLU A 1 191 ? 19.831 1.258 -18.069 1.00 73.25 191 GLU A C 1
ATOM 1580 O O . GLU A 1 191 ? 19.829 1.799 -16.956 1.00 73.25 191 GLU A O 1
ATOM 1585 N N . SER A 1 192 ? 18.792 0.528 -18.481 1.00 72.25 192 SER A N 1
ATOM 1586 C CA . SER A 1 192 ? 17.599 0.307 -17.661 1.00 72.25 192 SER A CA 1
ATOM 1587 C C . SER A 1 192 ? 17.908 -0.493 -16.392 1.00 72.25 192 SER A C 1
ATOM 1589 O O . SER A 1 192 ? 17.298 -0.234 -15.350 1.00 72.25 192 SER A O 1
ATOM 1591 N N . TYR A 1 193 ? 18.900 -1.388 -16.438 1.00 73.38 193 TYR A N 1
ATOM 1592 C CA . TYR A 1 193 ? 19.405 -2.120 -15.271 1.00 73.38 193 TYR A CA 1
ATOM 1593 C C . TYR A 1 193 ? 20.246 -1.235 -14.346 1.00 73.38 193 TYR A C 1
ATOM 1595 O O . TYR A 1 193 ? 20.278 -1.439 -13.133 1.00 73.38 193 TYR A O 1
ATOM 1603 N N . HIS A 1 194 ? 20.863 -0.182 -14.884 1.00 75.75 194 HIS A N 1
ATOM 1604 C CA . HIS A 1 194 ? 21.685 0.766 -14.129 1.00 75.75 194 HIS A CA 1
ATOM 1605 C C . HIS A 1 194 ? 20.890 1.917 -13.493 1.00 75.75 194 HIS A C 1
ATOM 1607 O O . HIS A 1 194 ? 21.469 2.857 -12.944 1.00 75.75 194 HIS A O 1
ATOM 1613 N N . ARG A 1 195 ? 19.550 1.862 -13.497 1.00 69.81 195 ARG A N 1
ATOM 1614 C CA . ARG A 1 195 ? 18.713 2.919 -12.902 1.00 69.81 195 ARG A CA 1
ATOM 1615 C C . ARG A 1 195 ? 18.945 3.100 -11.398 1.00 69.81 195 ARG A C 1
ATOM 1617 O O . ARG A 1 195 ? 18.830 4.234 -10.916 1.00 69.81 195 ARG A O 1
ATOM 1624 N N . ASN A 1 196 ? 19.274 2.026 -10.684 1.00 71.25 196 ASN A N 1
ATOM 1625 C CA . ASN A 1 196 ? 19.544 2.033 -9.247 1.00 71.25 196 ASN A CA 1
ATOM 1626 C C . ASN A 1 196 ? 21.029 2.282 -8.954 1.00 71.25 196 ASN A C 1
ATOM 1628 O O . ASN A 1 196 ? 21.898 1.858 -9.720 1.00 71.25 196 ASN A O 1
ATOM 1632 N N . TYR A 1 197 ? 21.321 2.940 -7.824 1.00 72.62 197 TYR A N 1
ATOM 1633 C CA . TYR A 1 197 ? 22.702 3.147 -7.381 1.00 72.62 197 TYR A CA 1
ATOM 1634 C C . TYR A 1 197 ? 23.407 1.800 -7.182 1.00 72.62 197 TYR A C 1
ATOM 1636 O O . TYR A 1 197 ? 22.761 0.807 -6.850 1.00 72.62 197 TYR A O 1
ATOM 1644 N N . ILE A 1 198 ? 24.713 1.778 -7.429 1.00 78.31 198 ILE A N 1
ATOM 1645 C CA . ILE A 1 198 ? 25.561 0.597 -7.271 1.00 78.31 198 ILE A CA 1
ATOM 1646 C C . ILE A 1 198 ? 26.199 0.668 -5.885 1.00 78.31 198 ILE A C 1
ATOM 1648 O O . ILE A 1 198 ? 26.786 1.692 -5.530 1.00 78.31 198 ILE A O 1
ATOM 1652 N N . LYS A 1 199 ? 26.053 -0.394 -5.092 1.00 77.50 199 LYS A N 1
ATOM 1653 C CA . LYS A 1 199 ? 26.632 -0.498 -3.744 1.00 77.50 199 LYS A CA 1
ATOM 1654 C C . LYS A 1 199 ? 27.892 -1.365 -3.729 1.00 77.50 199 LYS A C 1
ATOM 1656 O O . LYS A 1 199 ? 28.845 -1.019 -3.034 1.00 77.50 199 LYS A O 1
ATOM 1661 N N . TYR A 1 200 ? 27.895 -2.449 -4.502 1.00 81.44 200 TYR A N 1
ATOM 1662 C CA . TYR A 1 200 ? 29.004 -3.402 -4.610 1.00 81.44 200 TYR A CA 1
ATOM 1663 C C . TYR A 1 200 ? 29.555 -3.414 -6.035 1.00 81.44 200 TYR A C 1
ATOM 1665 O O . TYR A 1 200 ? 28.807 -3.206 -6.988 1.00 81.44 200 TYR A O 1
ATOM 1673 N N . GLN A 1 201 ? 30.856 -3.651 -6.198 1.00 79.88 201 GLN A N 1
ATOM 1674 C CA . GLN A 1 201 ? 31.499 -3.584 -7.518 1.00 79.88 201 GLN A CA 1
ATOM 1675 C C . GLN A 1 201 ? 30.929 -4.634 -8.484 1.00 79.88 201 GLN A C 1
ATOM 1677 O O . GLN A 1 201 ? 30.699 -4.345 -9.661 1.00 79.88 201 GLN A O 1
ATOM 1682 N N . GLU A 1 202 ? 30.627 -5.824 -7.964 1.00 83.50 202 GLU A N 1
ATOM 1683 C CA . GLU A 1 202 ? 30.128 -6.966 -8.727 1.00 83.50 202 GLU A CA 1
ATOM 1684 C C . GLU A 1 202 ? 28.685 -6.787 -9.229 1.00 83.50 202 GLU A C 1
ATOM 1686 O O . GLU A 1 202 ? 28.295 -7.451 -10.186 1.00 83.50 202 GLU A O 1
ATOM 1691 N N . GLU A 1 203 ? 27.904 -5.848 -8.674 1.00 84.56 203 GLU A N 1
ATOM 1692 C CA . GLU A 1 203 ? 26.541 -5.558 -9.160 1.00 84.56 203 GLU A CA 1
ATOM 1693 C C . GLU A 1 203 ? 26.537 -5.124 -10.631 1.00 84.56 203 GLU A C 1
ATOM 1695 O O . GLU A 1 203 ? 25.583 -5.403 -11.353 1.00 84.56 203 GLU A O 1
ATOM 1700 N N . THR A 1 204 ? 27.611 -4.484 -11.101 1.00 84.81 204 THR A N 1
ATOM 1701 C CA . THR A 1 204 ? 27.765 -4.105 -12.514 1.00 84.81 204 THR A CA 1
ATOM 1702 C C . THR A 1 204 ? 27.826 -5.340 -13.414 1.00 84.81 204 THR A C 1
ATOM 1704 O O . THR A 1 204 ? 27.176 -5.380 -14.455 1.00 84.81 204 THR A O 1
ATOM 1707 N N . LEU A 1 205 ? 28.569 -6.367 -12.986 1.00 86.81 205 LEU A N 1
ATOM 1708 C CA . LEU A 1 205 ? 28.736 -7.617 -13.729 1.00 86.81 205 LEU A CA 1
ATOM 1709 C C . LEU A 1 205 ? 27.440 -8.428 -13.736 1.00 86.81 205 LEU A C 1
ATOM 1711 O O . LEU A 1 205 ? 27.042 -8.931 -14.782 1.00 86.81 205 LEU A O 1
ATOM 1715 N N . PHE A 1 206 ? 26.744 -8.497 -12.600 1.00 87.62 206 PHE A N 1
ATOM 1716 C CA . PHE A 1 206 ? 25.461 -9.192 -12.525 1.00 87.62 206 PHE A CA 1
ATOM 1717 C C . PHE A 1 206 ? 24.370 -8.524 -13.360 1.00 87.62 206 PHE A C 1
ATOM 1719 O O . PHE A 1 206 ? 23.580 -9.220 -13.989 1.00 87.62 206 PHE A O 1
ATOM 1726 N N . ARG A 1 207 ? 24.338 -7.185 -13.405 1.00 87.19 207 ARG A N 1
ATOM 1727 C CA . ARG A 1 207 ? 23.384 -6.436 -14.239 1.00 87.19 207 ARG A CA 1
ATOM 1728 C C . ARG A 1 207 ? 23.603 -6.711 -15.722 1.00 87.19 207 ARG A C 1
ATOM 1730 O O . ARG A 1 207 ? 22.632 -6.954 -16.432 1.00 87.19 207 ARG A O 1
ATOM 1737 N N . LYS A 1 208 ? 24.865 -6.733 -16.161 1.00 85.81 208 LYS A N 1
ATOM 1738 C CA . LYS A 1 208 ? 25.226 -7.098 -17.534 1.00 85.81 208 LYS A CA 1
ATOM 1739 C C . LYS A 1 208 ? 24.840 -8.545 -17.852 1.00 85.81 208 LYS A C 1
ATOM 1741 O O . LYS A 1 208 ? 24.168 -8.790 -18.844 1.00 85.81 208 LYS A O 1
ATOM 1746 N N . TYR A 1 209 ? 25.164 -9.480 -16.959 1.00 86.25 209 TYR A N 1
ATOM 1747 C CA . TYR A 1 209 ? 24.788 -10.888 -17.106 1.00 86.25 209 TYR A CA 1
ATOM 1748 C C . TYR A 1 209 ? 23.265 -11.081 -17.198 1.00 86.25 209 TYR A C 1
ATOM 1750 O O . TYR A 1 209 ? 22.776 -11.786 -18.074 1.00 86.25 209 TYR A O 1
ATOM 1758 N N . ALA A 1 210 ? 22.491 -10.405 -16.346 1.00 84.50 210 ALA A N 1
ATOM 1759 C CA . ALA A 1 210 ? 21.031 -10.468 -16.376 1.00 84.50 210 ALA A CA 1
ATOM 1760 C C . ALA A 1 210 ? 20.428 -9.864 -17.657 1.00 84.50 210 ALA A C 1
ATOM 1762 O O . ALA A 1 210 ? 19.417 -10.368 -18.155 1.00 84.50 210 ALA A O 1
ATOM 1763 N N . TYR A 1 211 ? 21.045 -8.806 -18.194 1.00 83.31 211 TYR A N 1
ATOM 1764 C CA . TYR A 1 211 ? 20.675 -8.233 -19.486 1.00 83.31 211 TYR A CA 1
ATOM 1765 C C . TYR A 1 211 ? 20.924 -9.227 -20.627 1.00 83.31 211 TYR A C 1
ATOM 1767 O O . TYR A 1 211 ? 20.007 -9.492 -21.404 1.00 83.31 211 TYR A O 1
ATOM 1775 N N . ASP A 1 212 ? 22.111 -9.834 -20.678 1.00 82.50 212 ASP A N 1
ATOM 1776 C CA . ASP A 1 212 ? 22.468 -10.824 -21.700 1.00 82.50 212 ASP A CA 1
ATOM 1777 C C . ASP A 1 212 ? 21.536 -12.054 -21.654 1.00 82.50 212 ASP A C 1
ATOM 1779 O O . ASP A 1 212 ? 21.165 -12.598 -22.694 1.00 82.50 212 ASP A O 1
ATOM 1783 N N . GLN A 1 213 ? 21.092 -12.452 -20.456 1.00 80.31 213 GLN A N 1
ATOM 1784 C CA . GLN A 1 213 ? 20.228 -13.618 -20.229 1.00 80.31 213 GLN A CA 1
ATOM 1785 C C . GLN A 1 213 ? 18.733 -13.407 -20.501 1.00 80.31 213 GLN A C 1
ATOM 1787 O O . GLN A 1 213 ? 17.945 -14.339 -20.324 1.00 80.31 213 GLN A O 1
ATOM 1792 N N . GLY A 1 214 ? 18.276 -12.222 -20.913 1.00 74.06 214 GLY A N 1
ATOM 1793 C CA . GLY A 1 214 ? 16.842 -12.082 -21.208 1.00 74.06 214 GLY A CA 1
ATOM 1794 C C . GLY A 1 214 ? 15.945 -11.783 -20.004 1.00 74.06 214 GLY A C 1
ATOM 1795 O O . GLY A 1 214 ? 14.720 -11.861 -20.129 1.00 74.06 214 GLY A O 1
ATOM 1796 N N . VAL A 1 215 ? 16.513 -11.537 -18.820 1.00 80.88 215 VAL A N 1
ATOM 1797 C CA . VAL A 1 215 ? 15.757 -11.589 -17.559 1.00 80.88 215 VAL A CA 1
ATOM 1798 C C . VAL A 1 215 ? 14.769 -10.422 -17.452 1.00 80.88 215 VAL A C 1
ATOM 1800 O O . VAL A 1 215 ? 14.976 -9.338 -17.991 1.00 80.88 215 VAL A O 1
ATOM 1803 N N . ASN A 1 216 ? 13.641 -10.614 -16.765 1.00 79.31 216 ASN A N 1
ATOM 1804 C CA . ASN A 1 216 ? 12.742 -9.503 -16.465 1.00 79.31 216 ASN A CA 1
ATOM 1805 C C . ASN A 1 216 ? 13.407 -8.492 -15.499 1.00 79.31 216 ASN A C 1
ATOM 1807 O O . ASN A 1 216 ? 13.801 -8.843 -14.385 1.00 79.31 216 ASN A O 1
ATOM 1811 N N . LEU A 1 217 ? 13.445 -7.209 -15.886 1.00 79.44 217 LEU A N 1
ATOM 1812 C CA . LEU A 1 217 ? 14.053 -6.122 -15.101 1.00 79.44 217 LEU A CA 1
ATOM 1813 C C . LEU A 1 217 ? 13.503 -6.025 -13.665 1.00 79.44 217 LEU A C 1
ATOM 1815 O O . LEU A 1 217 ? 14.260 -5.812 -12.721 1.00 79.44 217 LEU A O 1
ATOM 1819 N N . HIS A 1 218 ? 12.189 -6.159 -13.478 1.00 78.81 218 HIS A N 1
ATOM 1820 C CA . HIS A 1 218 ? 11.567 -6.053 -12.156 1.00 78.81 218 HIS A CA 1
ATOM 1821 C C . HIS A 1 218 ? 11.893 -7.258 -11.273 1.00 78.81 218 HIS A C 1
ATOM 1823 O O . HIS A 1 218 ? 12.150 -7.081 -10.082 1.00 78.81 218 HIS A O 1
ATOM 1829 N N . ALA A 1 219 ? 11.922 -8.458 -11.856 1.00 80.56 219 ALA A N 1
ATOM 1830 C CA . ALA A 1 219 ? 12.317 -9.677 -11.160 1.00 80.56 219 ALA A CA 1
ATOM 1831 C C . ALA A 1 219 ? 13.790 -9.608 -10.720 1.00 80.56 219 ALA A C 1
ATOM 1833 O O . ALA A 1 219 ? 14.105 -9.912 -9.571 1.00 80.56 219 ALA A O 1
ATOM 1834 N N . TYR A 1 220 ? 14.665 -9.099 -11.592 1.00 86.69 220 TYR A N 1
ATOM 1835 C CA . TYR A 1 220 ? 16.070 -8.863 -11.269 1.00 86.69 220 TYR A CA 1
ATOM 1836 C C . TYR A 1 220 ? 16.250 -7.830 -10.144 1.00 86.69 220 TYR A C 1
ATOM 1838 O O . TYR A 1 220 ? 16.994 -8.068 -9.197 1.00 86.69 220 TYR A O 1
ATOM 1846 N N . ILE A 1 221 ? 1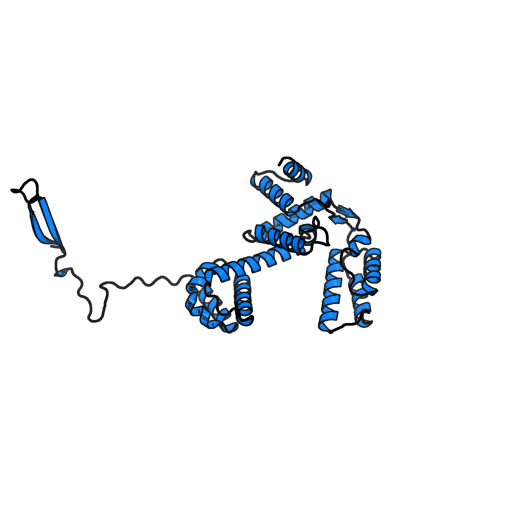5.539 -6.696 -10.190 1.00 83.38 221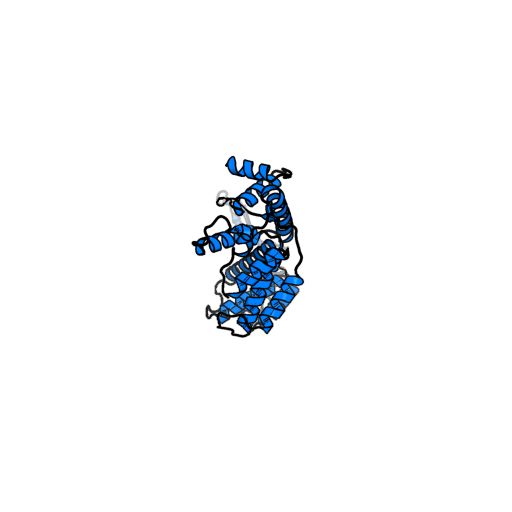 ILE A N 1
ATOM 1847 C CA . ILE A 1 221 ? 15.627 -5.674 -9.130 1.00 83.38 221 ILE A CA 1
ATOM 1848 C C . ILE A 1 221 ? 15.170 -6.237 -7.777 1.00 83.38 221 ILE A C 1
ATOM 1850 O O . ILE A 1 221 ? 15.777 -5.925 -6.753 1.00 83.38 221 ILE A O 1
ATOM 1854 N N . ALA A 1 222 ? 14.119 -7.062 -7.752 1.00 84.50 222 ALA A N 1
ATOM 1855 C CA . ALA A 1 222 ? 13.663 -7.712 -6.524 1.00 84.50 222 ALA A CA 1
ATOM 1856 C C . ALA A 1 222 ? 14.730 -8.663 -5.955 1.00 84.50 222 ALA A C 1
ATOM 1858 O O . ALA A 1 222 ? 15.002 -8.626 -4.755 1.00 84.50 222 ALA A O 1
ATOM 1859 N N . LEU A 1 223 ? 15.384 -9.440 -6.825 1.00 87.94 223 LEU A N 1
ATOM 1860 C CA . LEU A 1 223 ? 16.506 -10.301 -6.461 1.00 87.94 223 LEU A CA 1
ATOM 1861 C C . LEU A 1 223 ? 17.680 -9.488 -5.883 1.00 87.94 223 LEU A C 1
ATOM 1863 O O . LEU A 1 223 ? 18.236 -9.848 -4.847 1.00 87.94 223 LEU A O 1
ATOM 1867 N N . GLU A 1 224 ? 18.035 -8.363 -6.514 1.00 87.00 224 GLU A N 1
ATOM 1868 C CA . GLU A 1 224 ? 19.106 -7.467 -6.050 1.00 87.00 224 GLU A CA 1
ATOM 1869 C C . GLU A 1 224 ? 18.814 -6.918 -4.640 1.00 87.00 224 GLU A C 1
ATOM 1871 O O . GLU A 1 224 ? 19.717 -6.827 -3.805 1.00 87.00 224 GLU A O 1
ATOM 1876 N N . ILE A 1 225 ? 17.550 -6.599 -4.339 1.00 85.19 225 ILE A N 1
ATOM 1877 C CA . ILE A 1 225 ? 17.124 -6.178 -2.996 1.00 85.19 225 ILE A CA 1
ATOM 1878 C C . ILE A 1 225 ? 17.279 -7.328 -1.993 1.00 85.19 225 ILE A C 1
ATOM 1880 O O . ILE A 1 225 ? 17.873 -7.117 -0.936 1.00 85.19 225 ILE A O 1
ATOM 1884 N N . GLU A 1 226 ? 16.825 -8.539 -2.326 1.00 86.62 226 GLU A N 1
ATOM 1885 C CA . GLU A 1 226 ? 16.954 -9.712 -1.447 1.00 86.62 226 GLU A CA 1
ATOM 1886 C C . GLU A 1 226 ? 18.427 -10.019 -1.130 1.00 86.62 226 GLU A C 1
ATOM 1888 O O . GLU A 1 226 ? 18.794 -10.295 0.015 1.00 86.62 226 GLU A O 1
ATOM 1893 N N . MET A 1 227 ? 19.300 -9.914 -2.132 1.00 87.81 227 MET A N 1
ATOM 1894 C CA . MET A 1 227 ? 20.742 -10.079 -1.959 1.00 87.81 227 MET A CA 1
ATOM 1895 C C . MET A 1 227 ? 21.318 -9.036 -0.992 1.00 87.81 227 MET A C 1
ATOM 1897 O O . MET A 1 227 ? 22.053 -9.387 -0.063 1.00 87.81 227 MET A O 1
ATOM 1901 N N . ARG A 1 228 ? 20.924 -7.765 -1.126 1.00 84.44 228 ARG A N 1
ATOM 1902 C CA . ARG A 1 228 ? 21.341 -6.696 -0.203 1.00 84.44 228 ARG A CA 1
ATOM 1903 C C . ARG A 1 228 ? 20.826 -6.909 1.216 1.00 84.44 228 ARG A C 1
ATOM 1905 O O . ARG A 1 228 ? 21.554 -6.634 2.172 1.00 84.44 228 ARG A O 1
ATOM 1912 N N . GLU A 1 229 ? 19.603 -7.402 1.369 1.00 86.12 229 GLU A N 1
ATOM 1913 C CA . GLU A 1 229 ? 19.036 -7.750 2.672 1.00 86.12 229 GLU A CA 1
ATOM 1914 C C . GLU A 1 229 ? 19.821 -8.897 3.318 1.00 86.12 229 GLU A C 1
ATOM 1916 O O . GLU A 1 229 ? 20.239 -8.767 4.469 1.00 86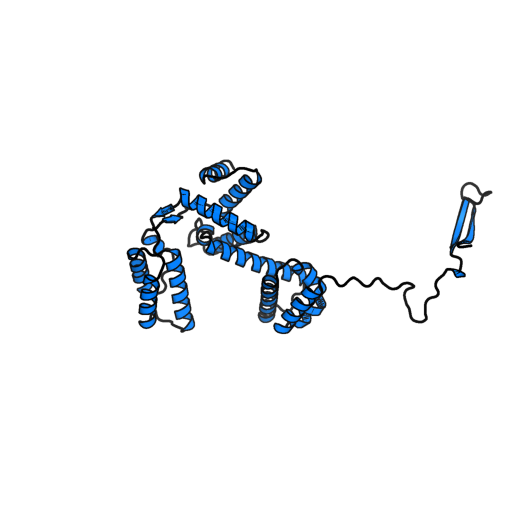.12 229 GLU A O 1
ATOM 1921 N N . LYS A 1 230 ? 20.141 -9.963 2.568 1.00 85.81 230 LYS A N 1
ATOM 1922 C CA . LYS A 1 230 ? 20.975 -11.079 3.054 1.00 85.81 230 LYS A CA 1
ATOM 1923 C C . LYS A 1 230 ? 22.354 -10.623 3.523 1.00 85.81 230 LYS A C 1
ATOM 1925 O O . LYS A 1 230 ? 22.810 -11.051 4.583 1.00 85.81 230 LYS A O 1
ATOM 1930 N N . LEU A 1 231 ? 23.006 -9.732 2.777 1.00 85.69 231 LEU A N 1
ATOM 1931 C CA . LEU A 1 231 ? 24.298 -9.163 3.176 1.00 85.69 231 LEU A CA 1
ATOM 1932 C C . LEU A 1 231 ? 24.180 -8.290 4.431 1.00 85.69 231 LEU A C 1
ATOM 1934 O O . LEU A 1 231 ? 25.056 -8.327 5.294 1.00 85.69 231 LEU A O 1
ATOM 1938 N N . THR A 1 232 ? 23.080 -7.548 4.567 1.00 85.94 232 THR A N 1
ATOM 1939 C CA . THR A 1 232 ? 22.823 -6.697 5.736 1.00 85.94 232 THR A CA 1
ATOM 1940 C C . THR A 1 232 ? 22.568 -7.532 6.993 1.00 85.94 232 THR A C 1
ATOM 1942 O O . THR A 1 232 ? 23.143 -7.238 8.038 1.00 85.94 232 THR A O 1
ATOM 1945 N N . VAL A 1 233 ? 21.782 -8.611 6.894 1.00 85.06 233 VAL A N 1
ATOM 1946 C CA . VAL A 1 233 ? 21.526 -9.553 8.004 1.00 85.06 233 VAL A CA 1
ATOM 1947 C C . VAL A 1 233 ? 22.813 -10.241 8.464 1.00 85.06 233 VAL A C 1
ATOM 1949 O O . VAL A 1 233 ? 23.005 -10.446 9.659 1.00 85.06 233 VAL A O 1
ATOM 1952 N N . ARG A 1 234 ? 23.730 -10.543 7.536 1.00 83.19 234 ARG A N 1
ATOM 1953 C CA . ARG A 1 234 ? 25.063 -11.086 7.852 1.00 83.19 234 ARG A CA 1
ATOM 1954 C C . ARG A 1 234 ? 26.039 -10.045 8.417 1.00 83.19 234 ARG A C 1
ATOM 1956 O O . ARG A 1 234 ? 27.151 -10.404 8.783 1.00 83.19 234 ARG A O 1
ATOM 1963 N N . GLY A 1 235 ? 25.656 -8.769 8.484 1.00 81.06 235 GLY A N 1
ATOM 1964 C CA . GLY A 1 235 ? 26.519 -7.694 8.975 1.00 81.06 235 GLY A CA 1
ATOM 1965 C C . GLY A 1 235 ? 27.696 -7.373 8.050 1.00 81.06 235 GLY A C 1
ATOM 1966 O O . GLY A 1 235 ? 28.703 -6.840 8.515 1.00 81.06 235 GLY A O 1
ATOM 1967 N N . HIS A 1 236 ? 27.587 -7.691 6.756 1.00 80.62 236 HIS A N 1
ATOM 1968 C CA . HIS A 1 236 ? 28.670 -7.519 5.789 1.00 80.62 236 HIS A CA 1
ATOM 1969 C C . HIS A 1 236 ? 28.950 -6.038 5.508 1.00 80.62 236 HIS A C 1
ATOM 1971 O O . HIS A 1 236 ? 28.047 -5.286 5.128 1.00 80.62 236 HIS A O 1
ATOM 1977 N N . LYS A 1 237 ? 30.209 -5.616 5.675 1.00 75.44 237 LYS A N 1
ATOM 1978 C CA . LYS A 1 237 ? 30.638 -4.211 5.520 1.00 75.44 237 LYS A CA 1
ATOM 1979 C C . LYS A 1 237 ? 31.606 -3.979 4.359 1.00 75.44 237 LYS A C 1
ATOM 1981 O O . LYS A 1 237 ? 31.891 -2.825 4.045 1.00 75.44 237 LYS A O 1
ATOM 1986 N N . GLU A 1 238 ? 32.118 -5.036 3.737 1.00 78.50 238 GLU A N 1
ATOM 1987 C CA . GLU A 1 238 ? 33.111 -4.915 2.667 1.00 78.50 238 GLU A CA 1
ATOM 1988 C C . GLU A 1 238 ? 32.463 -4.537 1.330 1.00 78.50 238 GLU A C 1
ATOM 1990 O O . GLU A 1 238 ? 31.261 -4.712 1.126 1.00 78.50 238 GLU A O 1
ATOM 1995 N N . ARG A 1 239 ? 33.270 -3.999 0.406 1.00 75.88 239 ARG A N 1
ATOM 1996 C CA . ARG A 1 239 ? 32.816 -3.585 -0.937 1.00 75.88 239 ARG A CA 1
ATOM 1997 C C . ARG A 1 239 ? 32.650 -4.743 -1.921 1.00 75.88 239 ARG A C 1
ATOM 1999 O O . ARG A 1 239 ? 32.036 -4.540 -2.966 1.00 75.88 239 ARG A O 1
ATOM 2006 N N . THR A 1 240 ? 33.191 -5.907 -1.586 1.00 81.38 240 THR A N 1
ATOM 2007 C CA . THR A 1 240 ? 33.155 -7.138 -2.379 1.00 81.38 240 THR A CA 1
ATOM 2008 C C . THR A 1 240 ? 32.115 -8.097 -1.827 1.00 81.38 240 THR A C 1
ATOM 2010 O O . THR A 1 240 ? 31.948 -8.200 -0.613 1.00 81.38 240 THR A O 1
ATOM 2013 N N . ILE A 1 241 ? 31.413 -8.811 -2.698 1.00 82.56 241 ILE A N 1
ATOM 2014 C CA . ILE A 1 241 ? 30.397 -9.795 -2.310 1.00 82.56 241 ILE A CA 1
ATOM 2015 C C . ILE A 1 241 ? 31.082 -11.146 -2.027 1.00 82.56 241 ILE A C 1
ATOM 2017 O O . ILE A 1 241 ? 31.868 -11.599 -2.864 1.00 82.56 241 ILE A O 1
ATOM 2021 N N . PRO A 1 242 ? 30.787 -11.816 -0.891 1.00 86.06 242 PRO A N 1
ATOM 2022 C CA . PRO A 1 242 ? 31.314 -13.148 -0.588 1.00 86.06 242 PRO A CA 1
ATOM 2023 C C . PRO A 1 242 ? 30.980 -14.181 -1.674 1.00 86.06 242 PRO A C 1
ATOM 2025 O O . PRO A 1 242 ? 29.883 -14.148 -2.237 1.00 86.06 242 PRO A O 1
ATOM 2028 N N . SER A 1 243 ? 31.895 -15.122 -1.926 1.00 84.19 243 SER A N 1
ATOM 2029 C CA . SER A 1 243 ? 31.770 -16.125 -2.997 1.00 84.19 243 SER A CA 1
ATOM 2030 C C . SER A 1 243 ? 30.467 -16.929 -2.923 1.00 84.19 243 SER A C 1
ATOM 2032 O O . SER A 1 243 ? 29.753 -16.994 -3.918 1.00 84.19 243 SER A O 1
ATOM 2034 N N . ASP A 1 244 ? 30.078 -17.411 -1.740 1.00 86.19 244 ASP A N 1
ATOM 2035 C CA . ASP A 1 244 ? 28.842 -18.189 -1.558 1.00 86.19 244 ASP A CA 1
ATOM 2036 C C . ASP A 1 244 ? 27.584 -17.409 -1.980 1.00 86.19 244 ASP A C 1
ATOM 2038 O O . ASP A 1 244 ? 26.629 -17.961 -2.523 1.00 86.19 244 ASP A O 1
ATOM 2042 N N . VAL A 1 245 ? 27.564 -16.096 -1.712 1.00 85.56 245 VAL A N 1
ATOM 2043 C CA . VAL A 1 245 ? 26.433 -15.226 -2.070 1.00 85.56 245 VAL A CA 1
ATOM 2044 C C . VAL A 1 245 ? 26.451 -14.923 -3.564 1.00 85.56 245 VAL A C 1
ATOM 2046 O O . VAL A 1 245 ? 25.388 -14.829 -4.167 1.00 85.56 245 VAL A O 1
ATOM 2049 N N . ARG A 1 246 ? 27.639 -14.794 -4.167 1.00 86.06 246 ARG A N 1
ATOM 2050 C CA . ARG A 1 246 ? 27.813 -14.602 -5.611 1.00 86.06 246 ARG A CA 1
ATOM 2051 C C . ARG A 1 246 ? 27.296 -15.804 -6.395 1.00 86.06 246 ARG A C 1
ATOM 2053 O O . ARG A 1 246 ? 26.529 -15.607 -7.330 1.00 86.06 246 ARG A O 1
ATOM 2060 N N . GLU A 1 247 ? 27.681 -17.014 -6.004 1.00 88.00 247 GLU A N 1
ATOM 2061 C CA . GLU A 1 247 ? 27.222 -18.252 -6.646 1.00 88.00 247 GLU A CA 1
ATOM 2062 C C . GLU A 1 247 ? 25.706 -18.402 -6.520 1.00 88.00 247 GLU A C 1
ATOM 2064 O O . GLU A 1 247 ? 25.014 -18.531 -7.529 1.00 88.00 247 GLU A O 1
ATOM 2069 N N . TRP A 1 248 ? 25.173 -18.233 -5.305 1.00 90.94 248 TRP A N 1
ATOM 2070 C CA . TRP A 1 248 ? 23.728 -18.232 -5.081 1.00 90.94 248 TRP A CA 1
ATOM 2071 C C . TRP A 1 248 ? 22.997 -17.192 -5.945 1.00 90.94 248 TRP A C 1
ATOM 2073 O O . TRP A 1 248 ? 21.922 -17.471 -6.473 1.00 90.94 248 TRP A O 1
ATOM 2083 N N . PHE A 1 249 ? 23.561 -15.988 -6.091 1.00 89.31 249 PHE A N 1
ATOM 2084 C CA . PHE A 1 249 ? 22.939 -14.914 -6.860 1.00 89.31 249 PHE A CA 1
ATOM 2085 C C . PHE A 1 249 ? 22.903 -15.231 -8.357 1.00 89.31 249 PHE A C 1
ATOM 2087 O O . PHE A 1 249 ? 21.867 -15.026 -8.981 1.00 89.31 249 PHE A O 1
ATOM 2094 N N . ILE A 1 250 ? 23.988 -15.774 -8.918 1.00 89.06 250 ILE A N 1
ATOM 2095 C CA . ILE A 1 250 ? 24.045 -16.197 -10.326 1.00 89.06 250 ILE A CA 1
ATOM 2096 C C . ILE A 1 250 ? 23.021 -17.306 -10.588 1.00 89.06 250 ILE A C 1
ATOM 2098 O O . ILE A 1 250 ? 22.189 -17.164 -11.482 1.00 89.06 250 ILE A O 1
ATOM 2102 N N . GLU A 1 251 ? 22.990 -18.346 -9.748 1.00 90.00 251 GLU A N 1
ATO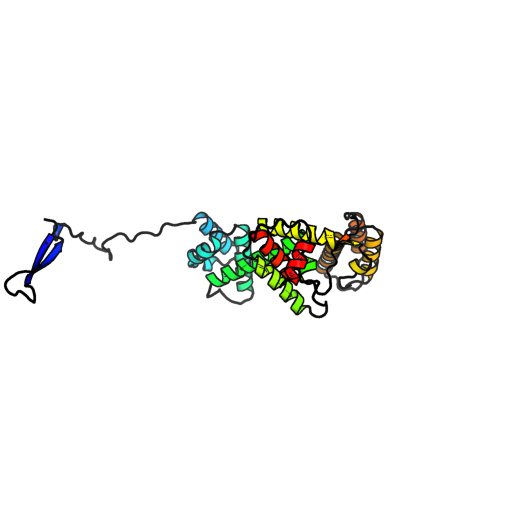M 2103 C CA . GLU A 1 251 ? 21.997 -19.421 -9.871 1.00 90.00 251 GLU A CA 1
ATOM 2104 C C . GLU A 1 251 ? 20.557 -18.909 -9.770 1.00 90.00 251 GLU A C 1
ATOM 2106 O O . GLU A 1 251 ? 19.634 -19.465 -10.371 1.00 90.00 251 GLU A O 1
ATOM 2111 N N . ALA A 1 252 ? 20.334 -17.883 -8.949 1.00 88.69 252 ALA A N 1
ATOM 2112 C CA . ALA A 1 252 ? 19.019 -17.301 -8.791 1.00 88.69 252 ALA A CA 1
ATOM 2113 C C . ALA A 1 252 ? 18.627 -16.452 -10.006 1.00 88.69 252 ALA A C 1
ATOM 2115 O O . ALA A 1 252 ? 17.463 -16.515 -10.395 1.00 88.69 252 ALA A O 1
ATOM 2116 N N . ILE A 1 253 ? 19.570 -15.736 -10.637 1.00 87.81 253 ILE A N 1
ATOM 2117 C CA . ILE A 1 253 ? 19.352 -15.028 -11.912 1.00 87.81 253 ILE A CA 1
ATOM 2118 C C . ILE A 1 253 ? 18.920 -16.015 -13.000 1.00 87.81 253 ILE A C 1
ATOM 2120 O O . ILE A 1 253 ? 17.933 -15.753 -13.684 1.00 87.81 253 ILE A O 1
ATOM 2124 N N . ASP A 1 254 ? 19.588 -17.165 -13.110 1.00 87.19 254 ASP A N 1
ATOM 2125 C CA . ASP A 1 254 ? 19.280 -18.180 -14.128 1.00 87.19 254 ASP A CA 1
ATOM 2126 C C . ASP A 1 254 ? 17.863 -18.771 -13.977 1.00 87.19 254 ASP A C 1
ATOM 2128 O O . ASP A 1 254 ? 17.264 -19.239 -14.945 1.00 87.19 254 ASP A O 1
ATOM 2132 N N . LYS A 1 255 ? 17.295 -18.731 -12.764 1.00 87.62 255 LYS A N 1
ATOM 2133 C CA . LYS A 1 255 ? 15.935 -19.212 -12.460 1.00 87.62 255 LYS A CA 1
ATOM 2134 C C . LYS A 1 255 ? 14.848 -18.151 -12.671 1.00 87.62 255 LYS A C 1
ATOM 2136 O O . LYS A 1 255 ? 13.665 -18.464 -12.511 1.00 87.62 255 LYS A O 1
ATOM 2141 N N . LEU A 1 256 ? 15.207 -16.901 -12.973 1.00 85.25 256 LEU A N 1
ATOM 2142 C CA . LEU A 1 256 ? 14.233 -15.821 -13.131 1.00 85.25 256 LEU A CA 1
ATOM 2143 C C . LEU A 1 256 ? 13.463 -15.926 -14.458 1.00 85.25 256 LEU A C 1
ATOM 2145 O O . LEU A 1 256 ? 13.985 -16.416 -15.459 1.00 85.25 256 LEU A O 1
ATOM 2149 N N . PRO A 1 257 ? 12.209 -15.433 -14.499 1.00 79.31 257 PRO A N 1
ATOM 2150 C CA . PRO A 1 257 ? 11.432 -15.423 -15.727 1.00 79.31 257 PRO A CA 1
ATOM 2151 C C . PRO A 1 257 ? 12.091 -14.528 -16.782 1.00 79.31 257 PRO A C 1
ATOM 2153 O O . PRO A 1 257 ? 12.386 -13.353 -16.536 1.00 79.31 257 PRO A O 1
ATOM 2156 N N . GLN A 1 258 ? 12.260 -15.089 -17.976 1.00 77.06 258 GLN A N 1
ATOM 2157 C CA . GLN A 1 258 ? 12.673 -14.365 -19.172 1.00 77.06 258 GLN A CA 1
ATOM 2158 C C . GLN A 1 258 ? 11.433 -13.736 -19.816 1.00 77.06 258 GLN A C 1
ATOM 2160 O O . GLN A 1 258 ? 10.459 -14.425 -20.124 1.00 77.06 258 GLN A O 1
ATOM 2165 N N . GLU A 1 259 ? 11.439 -12.421 -20.020 1.00 64.56 259 GLU A N 1
ATOM 2166 C CA . GLU A 1 259 ? 10.333 -11.721 -20.677 1.00 64.56 259 GLU A CA 1
ATOM 2167 C C . GLU A 1 259 ? 10.838 -10.906 -21.863 1.00 64.56 259 GLU A C 1
ATOM 2169 O O . GLU A 1 259 ? 11.938 -10.364 -21.845 1.00 64.56 259 GLU A O 1
ATOM 2174 N N . LYS A 1 260 ? 9.995 -10.766 -22.899 1.00 57.59 260 LYS A N 1
ATOM 2175 C CA . LYS A 1 260 ? 10.271 -9.880 -24.037 1.00 57.59 260 LYS A CA 1
ATOM 2176 C C . LYS A 1 260 ? 10.371 -8.443 -23.530 1.00 57.59 260 LYS A C 1
ATOM 2178 O O . LYS A 1 260 ? 9.352 -7.779 -23.346 1.00 57.59 260 LYS A O 1
ATOM 2183 N N . PHE A 1 261 ? 11.610 -8.018 -23.314 1.00 60.81 261 PHE A N 1
ATOM 2184 C CA . PHE A 1 261 ? 12.110 -6.712 -22.913 1.00 60.81 261 PHE A CA 1
ATOM 2185 C C . PHE A 1 261 ? 11.264 -5.538 -23.403 1.00 60.81 261 PHE A C 1
ATOM 2187 O O . PHE A 1 261 ? 11.585 -4.922 -24.409 1.00 60.81 261 PHE A O 1
ATOM 2194 N N . ARG A 1 262 ? 10.183 -5.193 -22.709 1.00 61.91 262 ARG A N 1
ATOM 2195 C CA . ARG A 1 262 ? 9.437 -3.961 -22.968 1.00 61.91 262 ARG A CA 1
ATOM 2196 C C . ARG A 1 262 ? 9.095 -3.317 -21.639 1.00 61.91 262 ARG A C 1
ATOM 2198 O O . ARG A 1 262 ? 8.168 -3.755 -20.961 1.00 61.91 262 ARG A O 1
ATOM 2205 N N . VAL A 1 263 ? 9.868 -2.301 -21.270 1.00 67.00 263 VAL A N 1
ATOM 2206 C CA . VAL A 1 263 ? 9.640 -1.491 -20.069 1.00 67.00 263 VAL A CA 1
ATOM 2207 C C . VAL A 1 263 ? 8.893 -0.230 -20.472 1.00 67.00 263 VAL A C 1
ATOM 2209 O O . VAL A 1 263 ? 9.064 0.297 -21.569 1.00 67.00 263 VAL A O 1
ATOM 2212 N N . ILE A 1 264 ? 8.018 0.232 -19.585 1.00 74.94 264 ILE A N 1
ATOM 2213 C CA . ILE A 1 264 ? 7.305 1.489 -19.777 1.00 74.94 264 ILE A CA 1
ATOM 2214 C C . ILE A 1 264 ? 8.282 2.626 -19.472 1.00 74.94 264 ILE A C 1
ATOM 2216 O O . ILE A 1 264 ? 8.738 2.774 -18.335 1.00 74.94 264 ILE A O 1
ATOM 2220 N N . GLU A 1 265 ? 8.598 3.431 -20.481 1.00 72.56 265 GLU A N 1
ATOM 2221 C CA . GLU A 1 265 ? 9.355 4.669 -20.315 1.00 72.56 265 GLU A CA 1
ATOM 2222 C C . GLU A 1 265 ? 8.460 5.873 -20.577 1.00 72.56 265 GLU A C 1
ATOM 2224 O O . GLU A 1 265 ? 8.034 6.135 -21.700 1.00 72.56 265 GLU A O 1
ATOM 2229 N N . LEU A 1 266 ? 8.155 6.608 -19.508 1.00 78.88 266 LEU A N 1
ATOM 2230 C CA . LEU A 1 266 ? 7.335 7.807 -19.588 1.00 78.88 266 LEU A CA 1
ATOM 2231 C C . LEU A 1 266 ? 8.202 9.034 -19.916 1.00 78.88 266 LEU A C 1
ATOM 2233 O O . LEU A 1 266 ? 9.335 9.129 -19.428 1.00 78.88 266 LEU A O 1
ATOM 2237 N N . PRO A 1 267 ? 7.675 10.008 -20.683 1.00 79.38 267 PRO A N 1
ATOM 2238 C CA . PRO A 1 267 ? 8.344 11.285 -20.915 1.00 79.38 267 PRO A CA 1
ATOM 2239 C C . PRO A 1 267 ? 8.730 11.983 -19.604 1.00 79.38 267 PRO A C 1
ATOM 2241 O O . PRO A 1 267 ? 8.012 11.896 -18.609 1.00 79.38 267 PRO A O 1
ATOM 2244 N N . LYS A 1 268 ? 9.832 12.748 -19.606 1.00 75.25 268 LYS A N 1
ATOM 2245 C CA . LYS A 1 268 ? 10.373 13.406 -18.396 1.00 75.25 268 LYS A CA 1
ATOM 2246 C C . LYS A 1 268 ? 9.378 14.331 -17.679 1.00 75.25 268 LYS A C 1
ATOM 2248 O O . LYS A 1 268 ? 9.528 14.558 -16.489 1.00 75.25 268 LYS A O 1
ATOM 2253 N N . GLN A 1 269 ? 8.378 14.863 -18.380 1.00 78.50 269 GLN A N 1
ATOM 2254 C CA . GLN A 1 269 ? 7.357 15.758 -17.818 1.00 78.50 269 GLN A CA 1
ATOM 2255 C C . GLN A 1 269 ? 6.054 15.032 -17.442 1.00 78.50 269 GLN A C 1
ATOM 2257 O O . GLN A 1 269 ? 5.116 15.650 -16.948 1.00 78.50 269 GLN A O 1
ATOM 2262 N N . PHE A 1 270 ? 5.964 13.723 -17.682 1.00 81.44 270 PHE A N 1
ATOM 2263 C CA . PHE A 1 270 ? 4.715 12.988 -17.554 1.00 81.44 270 PHE A CA 1
ATOM 2264 C C . PHE A 1 270 ? 4.352 12.716 -16.087 1.00 81.44 270 PHE A C 1
ATOM 2266 O O . PHE A 1 270 ? 4.984 11.908 -15.400 1.00 81.44 270 PHE A O 1
ATOM 2273 N N . ASN A 1 271 ? 3.281 13.348 -15.609 1.00 84.88 271 ASN A N 1
ATOM 2274 C CA . ASN A 1 271 ? 2.764 13.126 -14.265 1.00 84.88 271 ASN A CA 1
ATOM 2275 C C . ASN A 1 271 ? 1.706 12.008 -14.248 1.00 84.88 271 ASN A C 1
ATOM 2277 O O . ASN A 1 271 ? 0.546 12.213 -14.616 1.00 84.88 271 ASN A O 1
ATOM 2281 N N . LEU A 1 272 ? 2.088 10.831 -13.738 1.00 86.88 272 LEU A N 1
ATOM 2282 C CA . LEU A 1 272 ? 1.188 9.681 -13.617 1.00 86.88 272 LEU A CA 1
ATOM 2283 C C . LEU A 1 272 ? -0.074 10.000 -12.799 1.00 86.88 272 LEU A C 1
ATOM 2285 O O . LEU A 1 272 ? -1.158 9.530 -13.135 1.00 86.88 272 LEU A O 1
ATOM 2289 N N . LEU A 1 273 ? 0.034 10.802 -11.735 1.00 88.38 273 LEU A N 1
ATOM 2290 C CA . LEU A 1 273 ? -1.118 11.123 -10.888 1.00 88.38 273 LEU A CA 1
ATOM 2291 C C . LEU A 1 273 ? -2.174 11.930 -11.658 1.00 88.38 273 LEU A C 1
ATOM 2293 O O . LEU A 1 273 ? -3.371 11.705 -11.484 1.00 88.38 273 LEU A O 1
ATOM 2297 N N . GLU A 1 274 ? -1.748 12.854 -12.516 1.00 87.38 274 GLU A N 1
ATOM 2298 C CA . GLU A 1 274 ? -2.654 13.649 -13.352 1.00 87.38 274 GLU A CA 1
ATOM 2299 C C . GLU A 1 274 ? -3.291 12.819 -14.461 1.00 87.38 274 GLU A C 1
ATOM 2301 O O . GLU A 1 274 ? -4.500 12.932 -14.688 1.00 87.38 274 GLU A O 1
ATOM 2306 N N . PHE A 1 275 ? -2.511 11.935 -15.085 1.00 88.69 275 PHE A N 1
ATOM 2307 C CA . PHE A 1 275 ? -3.024 10.966 -16.048 1.00 88.69 275 PHE A CA 1
ATOM 2308 C C . PHE A 1 275 ? -4.101 10.076 -15.427 1.00 88.69 275 PHE A C 1
ATOM 2310 O O . PHE A 1 275 ? -5.188 9.908 -15.972 1.00 88.69 275 PHE A O 1
ATOM 2317 N N . MET A 1 276 ? -3.857 9.551 -14.227 1.00 89.69 276 MET A N 1
ATOM 2318 C CA . MET A 1 276 ? -4.848 8.716 -13.559 1.00 89.69 276 MET A CA 1
ATOM 2319 C C . MET A 1 276 ? -6.097 9.498 -13.136 1.00 89.69 276 MET A C 1
ATOM 2321 O O . MET A 1 276 ? -7.205 8.999 -13.291 1.00 89.69 276 MET A O 1
ATOM 2325 N N . ARG A 1 277 ? -5.957 10.743 -12.666 1.00 90.00 277 ARG A N 1
ATOM 2326 C CA . ARG A 1 277 ? -7.113 11.598 -12.335 1.00 90.00 277 ARG A CA 1
ATOM 2327 C C . ARG A 1 277 ? -7.967 11.932 -13.557 1.00 90.00 277 ARG A C 1
ATOM 2329 O O . ARG A 1 277 ? -9.190 12.001 -13.457 1.00 90.00 277 ARG A O 1
ATOM 2336 N N . THR A 1 278 ? -7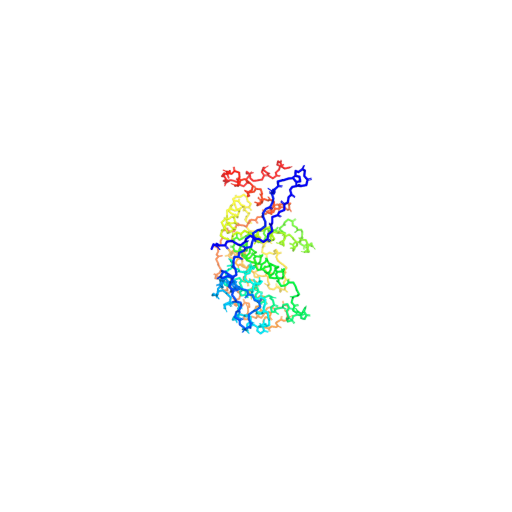.339 12.176 -14.705 1.00 86.56 278 THR A N 1
ATOM 2337 C CA . THR A 1 278 ? -8.063 12.435 -15.959 1.00 86.56 278 THR A CA 1
ATOM 2338 C C . THR A 1 278 ? -8.730 11.171 -16.485 1.00 86.56 278 THR A C 1
ATOM 2340 O O . THR A 1 278 ? -9.904 11.237 -16.848 1.00 86.56 278 THR A O 1
ATOM 2343 N N . PHE A 1 279 ? -8.056 10.021 -16.406 1.00 87.69 279 PHE A N 1
ATOM 2344 C CA . PHE A 1 279 ? -8.652 8.707 -16.654 1.00 87.69 279 PHE A CA 1
ATOM 2345 C C . PHE A 1 279 ? -9.895 8.481 -15.777 1.00 87.69 279 PHE A C 1
ATOM 2347 O O . PHE A 1 279 ? -10.967 8.175 -16.293 1.00 87.69 279 PHE A O 1
ATOM 2354 N N . GLU A 1 280 ? -9.806 8.713 -14.464 1.00 88.69 280 GLU A N 1
ATOM 2355 C CA . GLU A 1 280 ? -10.948 8.581 -13.550 1.00 88.69 280 GLU A CA 1
ATOM 2356 C C . GLU A 1 280 ? -12.109 9.510 -13.914 1.00 88.69 280 GLU A C 1
ATOM 2358 O O . GLU A 1 280 ? -13.265 9.087 -13.893 1.00 88.69 280 GLU A O 1
ATOM 2363 N N . ARG A 1 281 ? -11.816 10.772 -14.252 1.00 87.94 281 ARG A N 1
ATOM 2364 C CA . ARG A 1 281 ? -12.831 11.751 -14.667 1.00 87.94 281 ARG A CA 1
ATOM 2365 C C . ARG A 1 281 ? -13.588 11.269 -15.905 1.00 87.94 281 ARG A C 1
ATOM 2367 O O . ARG A 1 281 ? -14.811 11.351 -15.928 1.00 87.94 281 ARG A O 1
ATOM 2374 N N . LEU A 1 282 ? -12.871 10.751 -16.900 1.00 86.69 282 LEU A N 1
ATOM 2375 C CA . LEU A 1 282 ? -13.453 10.233 -18.139 1.00 86.69 282 LEU A CA 1
ATOM 2376 C C . LEU A 1 282 ? -14.294 8.971 -17.895 1.00 86.69 282 LEU A C 1
ATOM 2378 O O . LEU A 1 282 ? -15.420 8.887 -18.381 1.00 86.69 282 LEU A O 1
ATOM 2382 N N . VAL A 1 283 ? -13.811 8.036 -17.069 1.00 86.50 283 VAL A N 1
ATOM 2383 C CA . VAL A 1 283 ? -14.580 6.834 -16.697 1.00 86.50 283 VAL A CA 1
ATOM 2384 C C . VAL A 1 283 ? -15.856 7.204 -15.934 1.00 86.50 283 VAL A C 1
ATOM 2386 O O . VAL A 1 283 ? -16.913 6.638 -16.200 1.00 86.50 283 VAL A O 1
ATOM 2389 N N . ARG A 1 284 ? -15.798 8.179 -15.015 1.00 85.94 284 ARG A N 1
ATOM 2390 C CA . ARG A 1 284 ? -16.990 8.674 -14.297 1.00 85.94 284 ARG A CA 1
ATOM 2391 C C . ARG A 1 284 ? -17.984 9.384 -15.216 1.00 85.94 284 ARG A C 1
ATOM 2393 O O . ARG A 1 284 ? -19.175 9.346 -14.935 1.00 85.94 284 ARG A O 1
ATOM 2400 N N . ALA A 1 285 ? -17.508 9.992 -16.300 1.00 86.25 285 ALA A N 1
ATOM 2401 C CA . ALA A 1 285 ? -18.345 10.577 -17.344 1.00 86.25 285 ALA A CA 1
ATOM 2402 C C . ALA A 1 285 ? -18.942 9.527 -18.308 1.00 86.25 285 ALA A C 1
ATOM 2404 O O . ALA A 1 285 ? -19.639 9.897 -19.247 1.00 86.25 285 ALA A O 1
ATOM 2405 N N . GLY A 1 286 ? -18.681 8.230 -18.093 1.00 83.69 286 GLY A N 1
ATOM 2406 C CA . GLY A 1 286 ? -19.212 7.139 -18.914 1.00 83.69 286 GLY A CA 1
ATOM 2407 C C . GLY A 1 286 ? -18.420 6.859 -20.194 1.00 83.69 286 GLY A C 1
ATOM 2408 O O . GLY A 1 286 ? -18.871 6.073 -21.022 1.00 83.69 286 GLY A O 1
ATOM 2409 N N . VAL A 1 287 ? -17.241 7.465 -20.369 1.00 83.75 287 VAL A N 1
ATOM 2410 C CA . VAL A 1 287 ? -16.407 7.255 -21.560 1.00 83.75 287 VAL A CA 1
ATOM 2411 C C . VAL A 1 287 ? -15.645 5.934 -21.439 1.00 83.75 287 VAL A C 1
ATOM 2413 O O . VAL A 1 287 ? -14.891 5.716 -20.488 1.00 83.75 287 VAL A O 1
ATOM 2416 N N . THR A 1 288 ? -15.802 5.050 -22.425 1.00 81.75 288 THR A N 1
ATOM 2417 C CA . THR A 1 288 ? -15.010 3.819 -22.539 1.00 81.75 288 THR A CA 1
ATOM 2418 C C . THR A 1 288 ? -13.638 4.133 -23.125 1.00 81.75 288 THR A C 1
ATOM 2420 O O . THR A 1 288 ? -13.516 4.409 -24.317 1.00 81.75 288 THR A O 1
ATOM 2423 N N . ILE A 1 289 ? -12.607 4.087 -22.284 1.00 80.31 289 ILE A N 1
ATOM 2424 C CA . ILE A 1 289 ? -11.232 4.402 -22.684 1.00 80.31 289 ILE A CA 1
ATOM 2425 C C . ILE A 1 289 ? -10.580 3.151 -23.268 1.00 80.31 289 ILE A C 1
ATOM 2427 O O . ILE A 1 289 ? -10.354 2.175 -22.549 1.00 80.31 289 ILE A O 1
ATOM 2431 N N . THR A 1 290 ? -10.273 3.189 -24.561 1.00 77.06 290 THR A N 1
ATOM 2432 C CA . THR A 1 290 ? -9.623 2.085 -25.288 1.00 77.06 290 THR A CA 1
ATOM 2433 C C . THR A 1 290 ? -8.185 2.401 -25.680 1.00 77.06 290 THR A C 1
ATOM 2435 O O . THR A 1 290 ? -7.400 1.472 -25.854 1.00 77.06 290 THR A O 1
ATOM 2438 N N . ALA A 1 291 ? -7.825 3.686 -25.771 1.00 81.88 291 ALA A N 1
ATOM 2439 C CA . ALA A 1 291 ? -6.497 4.138 -26.169 1.00 81.88 291 ALA A CA 1
ATOM 2440 C C . ALA A 1 291 ? -5.927 5.179 -25.186 1.00 81.88 291 ALA A C 1
ATOM 2442 O O . ALA A 1 291 ? -6.674 6.020 -24.677 1.00 81.88 291 ALA A O 1
ATOM 2443 N N . PRO A 1 292 ? -4.602 5.176 -24.940 1.00 80.50 292 PRO A N 1
ATOM 2444 C CA . PRO A 1 292 ? -3.955 6.151 -24.059 1.00 80.50 292 PRO A CA 1
ATOM 2445 C C . PRO A 1 292 ? -4.069 7.594 -24.575 1.00 80.50 292 PRO A C 1
ATOM 2447 O O . PRO A 1 292 ? -4.099 8.523 -23.769 1.00 80.50 292 PRO A O 1
ATOM 2450 N N . ASP A 1 293 ? -4.199 7.789 -25.890 1.00 81.25 293 ASP A N 1
ATOM 2451 C CA . ASP A 1 293 ? -4.314 9.112 -26.520 1.00 81.25 293 ASP A CA 1
ATOM 2452 C C . ASP A 1 293 ? -5.543 9.888 -26.059 1.00 81.25 293 ASP A C 1
ATOM 2454 O O . ASP A 1 293 ? -5.444 11.084 -25.827 1.00 81.25 293 ASP A O 1
ATOM 2458 N N . GLN A 1 294 ? -6.664 9.203 -25.815 1.00 81.06 294 GLN A N 1
ATOM 2459 C CA . GLN A 1 294 ? -7.903 9.824 -25.333 1.00 81.06 294 GLN A CA 1
ATOM 2460 C C . GLN A 1 294 ? -7.721 10.507 -23.971 1.00 81.06 294 GLN A C 1
ATOM 2462 O O . GLN A 1 294 ? -8.367 11.512 -23.669 1.00 81.06 294 GLN A O 1
ATOM 2467 N N . VAL A 1 295 ? -6.845 9.950 -23.130 1.00 81.75 295 VAL A N 1
ATOM 2468 C CA . VAL A 1 295 ? -6.526 10.515 -21.816 1.00 81.75 295 VAL A CA 1
ATOM 2469 C C . VAL A 1 295 ? -5.522 11.655 -21.961 1.00 81.75 295 VAL A C 1
ATOM 2471 O O . VAL A 1 295 ? -5.687 12.686 -21.316 1.00 81.75 295 VAL A O 1
ATOM 2474 N N . LEU A 1 296 ? -4.521 11.496 -22.833 1.00 83.75 296 LEU A N 1
ATOM 2475 C CA . LEU A 1 296 ? -3.508 12.519 -23.102 1.00 83.75 296 LEU A CA 1
ATOM 2476 C C . LEU A 1 296 ? -4.122 13.792 -23.697 1.00 83.75 296 LEU A C 1
ATOM 2478 O O . LEU A 1 296 ? -3.889 14.873 -23.167 1.00 83.75 296 LEU A O 1
ATOM 2482 N N . THR A 1 297 ? -4.995 13.678 -24.700 1.00 82.00 297 THR A N 1
ATOM 2483 C CA . THR A 1 297 ? -5.700 14.838 -25.270 1.00 82.00 297 THR A CA 1
ATOM 2484 C C . THR A 1 297 ? -6.560 15.539 -24.218 1.00 82.00 297 THR A C 1
ATOM 2486 O O . THR A 1 297 ? -6.609 16.762 -24.151 1.00 82.00 297 THR A O 1
ATOM 2489 N N . ALA A 1 298 ? -7.201 14.785 -23.320 1.00 79.19 298 ALA A N 1
ATOM 2490 C CA . ALA A 1 298 ? -7.988 15.355 -22.226 1.00 79.19 298 ALA A CA 1
ATOM 2491 C C . ALA A 1 298 ? -7.139 15.998 -21.107 1.00 79.19 298 ALA A C 1
ATOM 2493 O O . ALA A 1 298 ? -7.693 16.730 -20.276 1.00 79.19 298 ALA A O 1
ATOM 2494 N N . MET A 1 299 ? -5.837 15.698 -21.046 1.00 82.06 299 MET A N 1
ATOM 2495 C CA . MET A 1 299 ? -4.869 16.405 -20.204 1.00 82.06 299 MET A CA 1
ATOM 2496 C C . MET A 1 299 ? -4.412 17.716 -20.848 1.00 82.06 299 MET A C 1
ATOM 2498 O O . MET A 1 299 ? -4.216 18.675 -20.113 1.00 82.06 299 MET A O 1
ATOM 2502 N N . GLU A 1 300 ? -4.283 17.763 -22.176 1.00 75.81 300 GLU A N 1
ATOM 2503 C CA . GLU A 1 300 ? -3.861 18.953 -22.935 1.00 75.81 300 GLU A CA 1
ATOM 2504 C C . GLU A 1 300 ? -4.963 20.018 -23.065 1.00 75.81 300 GLU A C 1
ATOM 2506 O O . GLU A 1 300 ? -4.659 21.200 -23.139 1.00 75.81 300 GLU A O 1
ATOM 2511 N N . ILE A 1 301 ? -6.243 19.622 -23.050 1.00 67.69 301 ILE A N 1
ATOM 2512 C CA . ILE A 1 301 ? -7.407 20.538 -23.133 1.00 67.69 301 ILE A CA 1
ATOM 2513 C C . ILE A 1 301 ? -7.702 21.247 -21.784 1.00 67.69 301 ILE A C 1
ATOM 2515 O O . ILE A 1 301 ? -8.685 21.975 -21.653 1.00 67.69 301 ILE A O 1
ATOM 2519 N N . LYS A 1 302 ? -6.893 21.017 -20.743 1.00 51.62 302 LYS A N 1
ATOM 2520 C CA . LYS A 1 302 ? -7.019 21.714 -19.451 1.00 51.62 302 LYS A CA 1
ATOM 2521 C C . LYS A 1 302 ? -6.353 23.079 -19.471 1.00 51.62 302 LYS A C 1
ATOM 2523 O O . LYS A 1 302 ? -6.935 23.967 -18.812 1.00 51.62 302 LYS A O 1
#

Radius of gyration: 33.05 Å; chains: 1; bounding box: 99×60×75 Å

Sequence (302 aa):
PLFKICKMQKGVKHTKRYTTLYLSIHSDFLCTKESGEEQYRDPFTPRATYARKAKFIESLLQEMNIGELSADMNKFIHVLKHTCHRQIRSVIRGLRDMVDRKEGYPTKIVYTLKKLLHQTSQYQILDTAAKEGLYPLIAQHIPKERNSDREKAVFKFSLHYSMYSLHNIKKMFRNVHALLKQKFAVPVTEESYHRNYIKYQEETLFRKYAYDQGVNLHAYIALEIEMREKLTVRGHKERTIPSDVREWFIEAIDKLPQEKFRVIELPKQFNLLEFMRTFERLVRAGVTITAPDQVLTAMEIK